Protein AF-A0A7V9K3R6-F1 (afdb_monomer)

Radius of gyration: 65.25 Å; Cα contacts (8 Å, |Δi|>4): 240; chains: 1; bounding box: 125×67×175 Å

Solvent-accessible surface area (backbone atoms only — not comparable to full-atom values): 13626 Å² total; per-residue (Å²): 132,88,80,70,70,76,47,69,51,75,75,43,45,35,37,37,81,58,66,94,60,28,28,37,37,38,41,32,29,25,24,26,21,69,76,43,79,29,60,75,55,24,45,33,40,39,45,95,92,45,75,48,81,42,62,49,58,91,55,98,86,64,74,84,49,45,28,21,78,88,39,32,80,49,75,45,39,33,83,42,54,44,85,67,56,68,86,37,47,43,25,46,34,38,81,83,48,71,44,81,49,77,84,62,46,76,54,80,76,78,75,77,77,79,80,51,74,67,54,55,53,53,53,52,49,52,51,52,49,52,54,50,53,55,50,52,53,50,50,52,52,53,50,49,52,50,54,51,53,53,50,53,53,51,50,54,54,48,54,50,51,50,51,52,50,52,52,51,50,50,50,55,51,51,52,51,51,50,53,49,52,53,52,47,53,51,54,50,51,50,52,51,51,53,52,49,52,50,49,54,48,52,51,52,52,52,51,52,50,52,50,51,52,50,52,49,53,50,50,51,50,52,49,54,49,51,53,49,52,51,51,52,52,54,54,57,52,58,66,64,66,71,81,78,122

Foldseek 3Di:
DDFDAKAWAWPAWEWADDDDFKTKTKTKTFIAGDWDFFAWKWKWKDDPNDIDTFGFDDDPPDDGDIYYHVTDIDMTITMDTPVRLPRIWIWIHTPRGIYTDDRHDYDPDPDPPDDDPVVVVVVVVVVVVVVVVVVVVVVVVVVVVVVVVVVVVVVVVVVVVVVVVVVVVVVVVVVVVVVVVVVVVVVVVVVVVVVVVVVVVVVVVVVVVVVVVVVVVVVVVVVVVVVVVVVVVVVVVVVVVPPPD

pLDDT: mean 92.94, std 10.49, range [44.06, 98.62]

Sequence (245 aa):
MPKQPISFDVEAFELVPAGDERVLVRVSGRWRGPARSLGDIALVLSAGGKRRRVRALPDPSAEDPTAGPDGVVWRGAFSLPLARVEGASFSLASEAGAVELPRPSRRPSPAPPKPDAGERRRDDEARRRAKREARETRGALEEERRRSAALEERIAAIEEKERNARSALAKSRDDLSEARALARRASDGESESVSAAQRARAEAEGQAEALRAGAKTEAEGRRQEADRLRKAINSAGAEHVEIKR

Structure (mmCIF, N/CA/C/O backbone):
data_AF-A0A7V9K3R6-F1
#
_entry.id   AF-A0A7V9K3R6-F1
#
loop_
_atom_site.group_PDB
_atom_site.id
_atom_site.type_symbol
_atom_site.label_atom_id
_atom_site.label_alt_id
_atom_site.label_comp_id
_atom_site.label_asym_id
_atom_site.label_entity_id
_atom_site.label_seq_id
_atom_site.pdbx_PDB_ins_code
_atom_site.Cartn_x
_atom_site.Cartn_y
_atom_site.Cartn_z
_atom_site.occupancy
_atom_site.B_iso_or_equiv
_atom_site.auth_seq_id
_atom_site.auth_comp_id
_atom_site.auth_asym_id
_atom_site.auth_atom_id
_atom_site.pdbx_PDB_model_num
ATOM 1 N N . MET A 1 1 ? 27.013 45.064 -47.220 1.00 53.69 1 MET A N 1
ATOM 2 C CA . MET A 1 1 ? 27.604 43.767 -46.825 1.00 53.69 1 MET A CA 1
ATOM 3 C C . MET A 1 1 ? 26.563 42.679 -47.069 1.00 53.69 1 MET A C 1
ATOM 5 O O . MET A 1 1 ? 25.537 42.712 -46.397 1.00 53.69 1 MET A O 1
ATOM 9 N N . PRO A 1 2 ? 26.735 41.793 -48.063 1.00 60.94 2 PRO A N 1
ATOM 10 C CA . PRO A 1 2 ? 25.812 40.680 -48.282 1.00 60.94 2 PRO A CA 1
ATOM 11 C C . PRO A 1 2 ? 25.846 39.726 -47.077 1.00 60.94 2 PRO A C 1
ATOM 13 O O . PRO A 1 2 ? 26.915 39.317 -46.631 1.00 60.94 2 PRO A O 1
ATOM 16 N N . LYS A 1 3 ? 24.676 39.399 -46.519 1.00 78.12 3 LYS A N 1
ATOM 17 C CA . LYS A 1 3 ? 24.539 38.455 -45.402 1.00 78.12 3 LYS A CA 1
ATOM 18 C C . LYS A 1 3 ? 24.828 37.049 -45.929 1.00 78.12 3 LYS A C 1
ATOM 20 O O . LYS A 1 3 ? 24.038 36.527 -46.710 1.00 78.12 3 LYS A O 1
ATOM 25 N N . GLN A 1 4 ? 25.956 36.457 -45.537 1.00 84.75 4 GLN A N 1
ATOM 26 C CA . GLN A 1 4 ? 26.300 35.093 -45.941 1.00 84.75 4 GLN A CA 1
ATOM 27 C C . GLN A 1 4 ? 25.202 34.124 -45.455 1.00 84.75 4 GLN A C 1
ATOM 29 O O . GLN A 1 4 ? 24.841 34.175 -44.272 1.00 84.75 4 GLN A O 1
ATOM 34 N N . PRO A 1 5 ? 24.617 33.294 -46.339 1.00 92.62 5 PRO A N 1
ATOM 35 C CA . PRO A 1 5 ? 23.600 32.328 -45.940 1.00 92.62 5 PRO A CA 1
ATOM 36 C C . PRO A 1 5 ? 24.211 31.246 -45.042 1.00 92.62 5 PRO A C 1
ATOM 38 O O . PRO A 1 5 ? 25.402 30.955 -45.134 1.00 92.62 5 PRO A O 1
ATOM 41 N N . ILE A 1 6 ? 23.388 30.650 -44.176 1.00 96.00 6 ILE A N 1
ATOM 42 C CA . ILE A 1 6 ? 23.800 29.484 -43.388 1.00 96.00 6 ILE A CA 1
ATOM 43 C C . ILE A 1 6 ? 23.847 28.260 -44.303 1.00 96.00 6 ILE A C 1
ATOM 45 O O . ILE A 1 6 ? 22.889 27.996 -45.030 1.00 96.00 6 ILE A O 1
ATOM 49 N N . SER A 1 7 ? 24.944 27.510 -44.238 1.00 96.81 7 SER A N 1
ATOM 50 C CA . SER A 1 7 ? 25.135 26.243 -44.947 1.00 96.81 7 SER A CA 1
ATOM 51 C C . SER A 1 7 ? 25.519 25.126 -43.975 1.00 96.81 7 SER A C 1
ATOM 53 O O . SER A 1 7 ? 25.946 25.381 -42.846 1.00 96.81 7 SER A O 1
ATOM 55 N N . PHE A 1 8 ? 25.356 23.876 -44.409 1.00 97.94 8 PHE A N 1
ATOM 56 C CA . PHE A 1 8 ? 25.764 22.697 -43.649 1.00 97.94 8 PHE A CA 1
ATOM 57 C C . PHE A 1 8 ? 26.657 21.807 -44.506 1.00 97.94 8 PHE A C 1
ATOM 59 O O . PHE A 1 8 ? 26.211 21.282 -45.526 1.00 97.94 8 PHE A O 1
ATOM 66 N N . ASP A 1 9 ? 27.899 21.623 -44.074 1.00 97.81 9 ASP A N 1
ATOM 67 C CA . ASP A 1 9 ? 28.836 20.717 -44.726 1.00 97.81 9 ASP A CA 1
ATOM 68 C C . ASP A 1 9 ? 28.651 19.321 -44.145 1.00 97.81 9 ASP A C 1
ATOM 70 O O . ASP A 1 9 ? 28.983 19.071 -42.985 1.00 97.81 9 ASP A O 1
ATOM 74 N N . VAL A 1 10 ? 28.102 18.412 -44.943 1.00 97.94 10 VAL A N 1
ATOM 75 C CA . VAL A 1 10 ? 27.836 17.036 -44.516 1.00 97.94 10 VAL A CA 1
ATOM 76 C C . VAL A 1 10 ? 29.145 16.247 -44.489 1.00 97.94 10 VAL A C 1
ATOM 78 O O . VAL A 1 10 ? 29.769 16.046 -45.526 1.00 97.94 10 VAL A O 1
ATOM 81 N N . GLU A 1 11 ? 29.536 15.764 -43.310 1.00 97.56 11 GLU A N 1
ATOM 82 C CA . GLU A 1 11 ? 30.678 14.859 -43.129 1.00 97.56 11 GLU A CA 1
ATOM 83 C C . GLU A 1 11 ? 30.246 13.393 -43.277 1.00 97.56 11 GLU A C 1
ATOM 85 O O . GLU A 1 11 ? 30.912 12.609 -43.950 1.00 97.56 11 GLU A O 1
ATOM 90 N N . ALA A 1 12 ? 29.109 13.018 -42.681 1.00 96.81 12 ALA A N 1
ATOM 91 C CA . ALA A 1 12 ? 28.524 11.691 -42.841 1.00 96.81 12 ALA A CA 1
ATOM 92 C C . ALA A 1 12 ? 26.997 11.750 -42.841 1.00 96.81 12 ALA A C 1
ATOM 94 O O . ALA A 1 12 ? 26.377 12.473 -42.057 1.00 96.81 12 ALA A O 1
ATOM 95 N N . PHE A 1 13 ? 26.389 10.936 -43.703 1.00 97.62 13 PHE A N 1
ATOM 96 C CA . PHE A 1 13 ? 24.955 10.697 -43.705 1.00 97.62 13 PHE A CA 1
ATOM 97 C C . PHE A 1 13 ? 24.694 9.205 -43.877 1.00 97.62 13 PHE A C 1
ATOM 99 O O . PHE A 1 13 ? 24.807 8.674 -44.979 1.00 97.62 13 PHE A O 1
ATOM 106 N N . GLU A 1 14 ? 24.398 8.523 -42.776 1.00 97.31 14 GLU A N 1
ATOM 107 C CA . GLU A 1 14 ? 24.334 7.064 -42.711 1.00 97.31 14 GLU A CA 1
ATOM 108 C C . GLU A 1 14 ? 22.918 6.576 -42.411 1.00 97.31 14 GLU A C 1
ATOM 110 O O . GLU A 1 14 ? 22.196 7.157 -41.599 1.00 97.31 14 GLU A O 1
ATOM 115 N N . LEU A 1 15 ? 22.561 5.439 -43.000 1.00 96.44 15 LEU A N 1
ATOM 116 C CA . LEU A 1 15 ? 21.379 4.659 -42.664 1.00 96.44 15 LEU A CA 1
ATOM 117 C C . LEU A 1 15 ? 21.813 3.372 -41.958 1.00 96.44 15 LEU A C 1
ATOM 119 O O . LEU A 1 15 ? 22.471 2.511 -42.549 1.00 96.44 15 LEU A O 1
ATOM 123 N N . VAL A 1 16 ? 21.427 3.250 -40.688 1.00 95.56 16 VAL A N 1
ATOM 124 C CA . VAL A 1 16 ? 21.734 2.120 -39.807 1.00 95.56 16 VAL A CA 1
ATOM 125 C C . VAL A 1 16 ? 20.451 1.315 -39.559 1.00 95.56 16 VAL A C 1
ATOM 127 O O . VAL A 1 16 ? 19.467 1.886 -39.081 1.00 95.56 16 VAL A O 1
ATOM 130 N N . PRO A 1 17 ? 20.414 0.008 -39.869 1.00 93.31 17 PRO A N 1
ATOM 131 C CA . PRO A 1 17 ? 19.274 -0.843 -39.530 1.00 93.31 17 PRO A CA 1
ATOM 132 C C . PRO A 1 17 ? 19.010 -0.854 -38.018 1.00 93.31 17 PRO A C 1
ATOM 134 O O . PRO A 1 17 ? 19.940 -1.004 -37.229 1.00 93.31 17 PRO A O 1
ATOM 137 N N . ALA A 1 18 ? 17.749 -0.693 -37.616 1.00 91.94 18 ALA A N 1
ATOM 138 C CA . ALA A 1 18 ? 17.323 -0.654 -36.216 1.00 91.94 18 ALA A CA 1
ATOM 139 C C . ALA A 1 18 ? 16.109 -1.576 -36.003 1.00 91.94 18 ALA A C 1
ATOM 141 O O . ALA A 1 18 ? 15.065 -1.151 -35.506 1.00 91.94 18 ALA A O 1
ATOM 142 N N . GLY A 1 19 ? 16.252 -2.832 -36.433 1.00 89.56 19 GLY A N 1
ATOM 143 C CA . GLY A 1 19 ? 15.174 -3.821 -36.527 1.00 89.56 19 GLY A CA 1
ATOM 144 C C . GLY A 1 19 ? 14.627 -3.964 -37.950 1.00 89.56 19 GLY A C 1
ATOM 145 O O . GLY A 1 19 ? 15.190 -3.408 -38.894 1.00 89.56 19 GLY A O 1
ATOM 146 N N . ASP A 1 20 ? 13.528 -4.707 -38.090 1.00 88.44 20 ASP A N 1
ATOM 147 C CA . ASP A 1 20 ? 12.996 -5.105 -39.402 1.00 88.44 20 ASP A CA 1
ATOM 148 C C . ASP A 1 20 ? 12.266 -3.961 -40.129 1.00 88.44 20 ASP A C 1
ATOM 150 O O . ASP A 1 20 ? 12.351 -3.832 -41.347 1.00 88.44 20 ASP A O 1
ATOM 154 N N . GLU A 1 21 ? 11.592 -3.076 -39.386 1.00 93.94 21 GLU A N 1
ATOM 155 C CA . GLU A 1 21 ? 10.741 -2.018 -39.961 1.00 93.94 21 GLU A CA 1
ATOM 156 C C . GLU A 1 21 ? 11.279 -0.597 -39.753 1.00 93.94 21 GLU A C 1
ATOM 158 O O . GLU A 1 21 ? 10.691 0.385 -40.226 1.00 93.94 21 GLU A O 1
ATOM 163 N N . ARG A 1 22 ? 12.389 -0.449 -39.022 1.00 96.75 22 ARG A N 1
ATOM 164 C CA . ARG A 1 22 ? 12.931 0.856 -38.633 1.00 96.75 22 ARG A CA 1
ATOM 165 C C . ARG A 1 22 ? 14.390 1.000 -39.006 1.00 96.75 22 ARG A C 1
ATOM 167 O O . ARG A 1 22 ? 15.185 0.066 -38.957 1.00 96.75 22 ARG A O 1
ATOM 174 N N . VAL A 1 23 ? 14.740 2.237 -39.320 1.00 96.56 23 VAL A N 1
ATOM 175 C CA . VAL A 1 23 ? 16.110 2.652 -39.576 1.00 96.56 23 VAL A CA 1
ATOM 176 C C . VAL A 1 23 ? 16.442 3.855 -38.716 1.00 96.56 23 VAL A C 1
ATOM 178 O O . VAL A 1 23 ? 15.608 4.734 -38.471 1.00 96.56 23 VAL A O 1
ATOM 181 N N . LEU A 1 24 ? 17.679 3.875 -38.246 1.00 97.12 24 LEU A N 1
ATOM 182 C CA . LEU A 1 24 ? 18.283 5.017 -37.601 1.00 97.12 24 LEU A CA 1
ATOM 183 C C . LEU A 1 24 ? 19.121 5.752 -38.642 1.00 97.12 24 LEU A C 1
ATOM 185 O O . LEU A 1 24 ? 20.090 5.215 -39.173 1.00 97.12 24 LEU A O 1
ATOM 189 N N . VAL A 1 25 ? 18.737 6.984 -38.935 1.00 97.75 25 VAL A N 1
ATOM 190 C CA . VAL A 1 25 ? 19.461 7.856 -39.850 1.00 97.75 25 VAL A CA 1
ATOM 191 C C . VAL A 1 25 ? 20.361 8.774 -39.036 1.00 97.75 25 VAL A C 1
ATOM 193 O O . VAL A 1 25 ? 19.878 9.479 -38.153 1.00 97.75 25 VAL A O 1
ATOM 196 N N . ARG A 1 26 ? 21.664 8.757 -39.311 1.00 97.56 26 ARG A N 1
ATOM 197 C CA . ARG A 1 26 ? 22.674 9.538 -38.590 1.00 97.56 26 ARG A CA 1
ATOM 198 C C . ARG A 1 26 ? 23.263 10.579 -39.523 1.00 97.56 26 ARG A C 1
ATOM 200 O O . ARG A 1 26 ? 23.701 10.238 -40.616 1.00 97.56 26 ARG A O 1
ATOM 207 N N . VAL A 1 27 ? 23.278 11.829 -39.083 1.00 98.19 27 VAL A N 1
ATOM 208 C CA . VAL A 1 27 ? 23.885 12.946 -39.806 1.00 98.19 27 VAL A CA 1
ATOM 209 C C . VAL A 1 27 ? 24.982 13.532 -38.930 1.00 98.19 27 VAL A C 1
ATOM 211 O O . VAL A 1 27 ? 24.745 13.807 -37.754 1.00 98.19 27 VAL A O 1
ATOM 214 N N . SER A 1 28 ? 26.162 13.751 -39.494 1.00 97.81 28 SER A N 1
ATOM 215 C CA . SER A 1 28 ? 27.207 14.573 -38.890 1.00 97.81 28 SER A CA 1
ATOM 216 C C . SER A 1 28 ? 27.767 15.543 -39.914 1.00 97.81 28 SER A C 1
ATOM 218 O O . SER A 1 28 ? 27.832 15.238 -41.106 1.00 97.81 28 SER A O 1
ATOM 220 N N . GLY A 1 29 ? 28.156 16.721 -39.451 1.00 97.75 29 GLY A N 1
ATOM 221 C CA . GLY A 1 29 ? 28.678 17.767 -40.312 1.00 97.75 29 GLY A CA 1
ATOM 222 C C . GLY A 1 29 ? 28.958 19.050 -39.554 1.00 97.75 29 GLY A C 1
ATOM 223 O O . GLY A 1 29 ? 29.037 19.048 -38.322 1.00 97.75 29 GLY A O 1
ATOM 224 N N . ARG A 1 30 ? 29.101 20.150 -40.295 1.00 98.25 30 ARG A N 1
ATOM 225 C CA . ARG A 1 30 ? 29.434 21.466 -39.741 1.00 98.25 30 ARG A CA 1
ATOM 226 C C . ARG A 1 30 ? 28.501 22.551 -40.247 1.00 98.25 30 ARG A C 1
ATOM 228 O O . ARG A 1 30 ? 28.345 22.720 -41.453 1.00 98.25 30 ARG A O 1
ATOM 235 N N . TRP A 1 31 ? 27.930 23.326 -39.331 1.00 98.00 31 TRP A N 1
ATOM 236 C CA . TRP A 1 31 ? 27.136 24.508 -39.668 1.00 98.00 31 TRP A CA 1
ATOM 237 C C . TRP A 1 31 ? 28.039 25.723 -39.873 1.00 98.00 31 TRP A C 1
ATOM 239 O O . TRP A 1 31 ? 28.675 26.186 -38.922 1.00 98.00 31 TRP A O 1
ATOM 249 N N . ARG A 1 32 ? 28.070 26.257 -41.099 1.00 97.69 32 ARG A N 1
ATOM 250 C CA . ARG A 1 32 ? 28.817 27.471 -41.456 1.00 97.69 32 ARG A CA 1
ATOM 251 C C . ARG A 1 32 ? 27.893 28.666 -41.641 1.00 97.69 32 ARG A C 1
ATOM 253 O O . ARG A 1 32 ? 26.786 28.539 -42.160 1.00 97.69 32 ARG A O 1
ATOM 260 N N . GLY A 1 33 ? 28.371 29.839 -41.244 1.00 95.81 33 GLY A N 1
ATOM 261 C CA . GLY A 1 33 ? 27.679 31.113 -41.430 1.00 95.81 33 GLY A CA 1
ATOM 262 C C . GLY A 1 33 ? 27.954 32.094 -40.288 1.00 95.81 33 GLY A C 1
ATOM 263 O O . GLY A 1 33 ? 28.819 31.840 -39.451 1.00 95.81 33 GLY A O 1
ATOM 264 N N . PRO A 1 34 ? 27.226 33.222 -40.226 1.00 95.38 34 PRO A N 1
ATOM 265 C CA . PRO A 1 34 ? 27.306 34.147 -39.097 1.00 95.38 34 PRO A CA 1
ATOM 266 C C . PRO A 1 34 ? 26.998 33.441 -37.771 1.00 95.38 34 PRO A C 1
ATOM 268 O O . PRO A 1 34 ? 26.094 32.607 -37.725 1.00 95.38 34 PRO A O 1
ATOM 271 N N . ALA A 1 35 ? 27.709 33.805 -36.701 1.00 96.12 35 ALA A N 1
ATOM 272 C CA . ALA A 1 35 ? 27.528 33.199 -35.385 1.00 96.12 35 ALA A CA 1
ATOM 273 C C . ALA A 1 35 ? 26.099 33.414 -34.854 1.00 96.12 35 ALA A C 1
ATOM 275 O O . ALA A 1 35 ? 25.690 34.552 -34.616 1.00 96.12 35 ALA A O 1
ATOM 276 N N . ARG A 1 36 ? 25.324 32.330 -34.704 1.00 96.19 36 ARG A N 1
ATOM 277 C CA . ARG A 1 36 ? 23.960 32.348 -34.139 1.00 96.19 36 ARG A CA 1
ATOM 278 C C . ARG A 1 36 ? 23.476 30.958 -33.735 1.00 96.19 3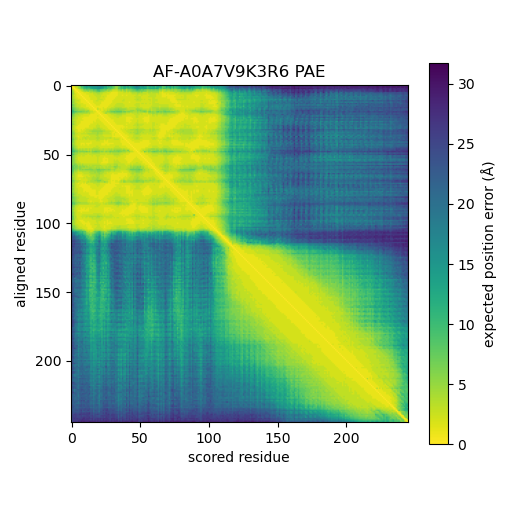6 ARG A C 1
ATOM 280 O O . ARG A 1 36 ? 23.922 29.956 -34.294 1.00 96.19 36 ARG A O 1
ATOM 287 N N . SER A 1 37 ? 22.491 30.923 -32.837 1.00 96.81 37 SER A N 1
ATOM 288 C CA . SER A 1 37 ? 21.709 29.714 -32.561 1.00 96.81 37 SER A CA 1
ATOM 289 C C . SER A 1 37 ? 20.824 29.340 -33.759 1.00 96.81 37 SER A C 1
ATOM 291 O O . SER A 1 37 ? 20.339 30.209 -34.503 1.00 96.81 37 SER A O 1
ATOM 293 N N . LEU A 1 38 ? 20.662 28.033 -33.964 1.00 96.81 38 LEU A N 1
ATOM 294 C CA . LEU A 1 38 ? 19.845 27.433 -35.019 1.00 96.81 38 LEU A CA 1
ATOM 295 C C . LEU A 1 38 ? 18.528 26.838 -34.493 1.00 96.81 38 LEU A C 1
ATOM 297 O O . LEU A 1 38 ? 17.673 26.479 -35.310 1.00 96.81 38 LEU A O 1
ATOM 301 N N . GLY A 1 39 ? 18.369 26.753 -33.168 1.00 95.81 39 GLY A N 1
ATOM 302 C CA . GLY A 1 39 ? 17.214 26.142 -32.511 1.00 95.81 39 GLY A CA 1
ATOM 303 C C . GLY A 1 39 ? 17.066 24.648 -32.823 1.00 95.81 39 GLY A C 1
ATOM 304 O O . GLY A 1 39 ? 18.043 23.939 -33.077 1.00 95.81 39 GLY A O 1
ATOM 305 N N . ASP A 1 40 ? 15.820 24.171 -32.839 1.00 96.12 40 ASP A N 1
ATOM 306 C CA . ASP A 1 40 ? 15.486 22.768 -33.098 1.00 96.12 40 ASP A CA 1
ATOM 307 C C . ASP A 1 40 ? 15.804 22.349 -34.547 1.00 96.12 40 ASP A C 1
ATOM 309 O O . ASP A 1 40 ? 15.083 22.683 -35.501 1.00 96.12 40 ASP A O 1
ATOM 313 N N . ILE A 1 41 ? 16.827 21.507 -34.711 1.00 97.81 41 ILE A N 1
ATOM 314 C CA . ILE A 1 41 ? 17.126 20.855 -35.989 1.00 97.81 41 ILE A CA 1
ATOM 315 C C . ILE A 1 41 ? 16.194 19.660 -36.202 1.00 97.81 41 ILE A C 1
ATOM 317 O O . ILE A 1 41 ? 16.078 18.757 -35.369 1.00 97.81 41 ILE A O 1
ATOM 321 N N . ALA A 1 42 ? 15.548 19.618 -37.364 1.00 98.31 42 ALA A N 1
ATOM 322 C CA . ALA A 1 42 ? 14.720 18.491 -37.767 1.00 98.31 42 ALA A CA 1
ATOM 323 C C . ALA A 1 42 ? 15.057 18.010 -39.176 1.00 98.31 42 ALA A C 1
ATOM 325 O O . ALA A 1 42 ? 15.287 18.808 -40.082 1.00 98.31 42 ALA A O 1
ATOM 326 N N . LEU A 1 43 ? 14.991 16.699 -39.377 1.00 98.44 43 LEU A N 1
ATOM 327 C CA . LEU A 1 43 ? 15.094 16.077 -40.685 1.00 98.44 43 LEU A CA 1
ATOM 328 C C . LEU A 1 43 ? 13.739 16.160 -41.390 1.00 98.44 43 LEU A C 1
ATOM 330 O O . LEU A 1 43 ? 12.714 15.725 -40.860 1.00 98.44 43 LEU A O 1
ATOM 334 N N . VAL A 1 44 ? 13.727 16.718 -42.593 1.00 98.44 44 VAL A N 1
ATOM 335 C CA . VAL A 1 44 ? 12.557 16.794 -43.462 1.00 98.44 44 VAL A CA 1
ATOM 336 C C . VAL A 1 44 ? 12.721 15.792 -44.594 1.00 98.44 44 VAL A C 1
ATOM 338 O O . VAL A 1 44 ? 13.658 15.884 -45.384 1.00 98.44 44 VAL A O 1
ATOM 341 N N . LEU A 1 45 ? 11.782 14.854 -44.672 1.00 98.12 45 LEU A N 1
ATOM 342 C CA . LEU A 1 45 ? 11.685 13.851 -45.725 1.00 98.12 45 LEU A CA 1
ATOM 343 C C . LEU A 1 45 ? 10.630 14.294 -46.730 1.00 98.12 45 LEU A C 1
ATOM 345 O O . LEU A 1 45 ? 9.517 14.638 -46.320 1.00 98.12 45 LEU A O 1
ATOM 349 N N . SER A 1 46 ? 10.948 14.244 -48.021 1.00 97.50 46 SER A N 1
ATOM 350 C CA . SER A 1 46 ? 9.990 14.523 -49.095 1.00 97.50 46 SER A CA 1
ATOM 351 C C . SER A 1 46 ? 9.888 13.322 -50.033 1.00 97.50 46 SER A C 1
ATOM 353 O O . SER A 1 46 ? 10.871 12.936 -50.657 1.00 97.50 46 SER A O 1
ATOM 355 N N . ALA A 1 47 ? 8.698 12.726 -50.127 1.00 95.06 47 ALA A N 1
ATOM 356 C CA . ALA A 1 47 ? 8.423 11.586 -51.003 1.00 95.06 47 ALA A CA 1
ATOM 357 C C . ALA A 1 47 ? 6.991 11.676 -51.546 1.00 95.06 47 ALA A C 1
ATOM 359 O O . ALA A 1 47 ? 6.046 11.881 -50.779 1.00 95.06 47 ALA A O 1
ATOM 360 N N . GLY A 1 48 ? 6.822 11.555 -52.869 1.00 92.06 48 GLY A N 1
ATOM 361 C CA . GLY A 1 48 ? 5.503 11.604 -53.519 1.00 92.06 48 GLY A CA 1
ATOM 362 C C . GLY A 1 48 ? 4.697 12.870 -53.192 1.00 92.06 48 GLY A C 1
ATOM 363 O O . GLY A 1 48 ? 3.516 12.780 -52.870 1.00 92.06 48 GLY A O 1
ATOM 364 N N . GLY A 1 49 ? 5.352 14.037 -53.162 1.00 92.31 49 GLY A N 1
ATOM 365 C CA . GLY A 1 49 ? 4.722 15.329 -52.847 1.00 92.31 49 GLY A CA 1
ATOM 366 C C . GLY A 1 49 ? 4.385 15.562 -51.367 1.00 92.31 49 GLY A C 1
ATOM 367 O O . GLY A 1 49 ? 3.980 16.663 -51.001 1.00 92.31 49 GLY A O 1
ATOM 368 N N . LYS A 1 50 ? 4.581 14.572 -50.485 1.00 95.44 50 LYS A N 1
ATOM 369 C CA . LYS A 1 50 ? 4.354 14.712 -49.038 1.00 95.44 50 LYS A CA 1
ATOM 370 C C . LYS A 1 50 ? 5.662 15.034 -48.325 1.00 95.44 50 LYS A C 1
ATOM 372 O O . LYS A 1 50 ? 6.654 14.332 -48.509 1.00 95.44 50 LYS A O 1
ATOM 377 N N . ARG A 1 51 ? 5.640 16.064 -47.473 1.00 97.44 51 ARG A N 1
ATOM 378 C CA . ARG A 1 51 ? 6.763 16.450 -46.605 1.00 97.44 51 ARG A CA 1
ATOM 379 C C . ARG A 1 51 ? 6.479 16.039 -45.164 1.00 97.44 51 ARG A C 1
ATOM 381 O O . ARG A 1 51 ? 5.394 16.306 -44.653 1.00 97.44 51 ARG A O 1
ATOM 388 N N . ARG A 1 52 ? 7.449 15.414 -44.493 1.00 97.38 52 ARG A N 1
ATOM 389 C CA . ARG A 1 52 ? 7.362 15.041 -43.072 1.00 97.38 52 ARG A CA 1
ATOM 390 C C . ARG A 1 52 ? 8.584 15.539 -42.320 1.00 97.38 52 ARG A C 1
ATOM 392 O O . ARG A 1 52 ? 9.703 15.268 -42.737 1.00 97.38 52 ARG A O 1
ATOM 399 N N . ARG A 1 53 ? 8.361 16.218 -41.195 1.00 98.12 53 ARG A N 1
ATOM 400 C CA . ARG A 1 53 ? 9.410 16.702 -40.291 1.00 98.12 53 ARG A CA 1
ATOM 401 C C . ARG A 1 53 ? 9.588 15.723 -39.129 1.00 98.12 53 ARG A C 1
ATOM 403 O O . ARG A 1 53 ? 8.600 15.286 -38.542 1.00 98.12 53 ARG A O 1
ATOM 410 N N . VAL A 1 54 ? 10.831 15.375 -38.812 1.00 98.31 54 VAL A N 1
ATOM 411 C CA . VAL A 1 54 ? 11.202 14.440 -37.742 1.00 98.31 54 VAL A CA 1
ATOM 412 C C . VAL A 1 54 ? 12.308 15.071 -36.910 1.00 98.31 54 VAL A C 1
ATOM 414 O O . VAL A 1 54 ? 13.337 15.474 -37.444 1.00 98.31 54 VAL A O 1
ATOM 417 N N . ARG A 1 55 ? 12.075 15.204 -35.604 1.00 97.94 55 ARG A N 1
ATOM 418 C CA . ARG A 1 55 ? 13.055 15.778 -34.676 1.00 97.94 55 ARG A CA 1
ATOM 419 C C . ARG A 1 55 ? 14.203 14.802 -34.430 1.00 97.94 55 ARG A C 1
ATOM 421 O O . ARG A 1 55 ? 14.004 13.588 -34.515 1.00 97.94 55 ARG A O 1
ATOM 428 N N . ALA A 1 56 ? 15.380 15.348 -34.138 1.00 97.44 56 ALA A N 1
ATOM 429 C CA . ALA A 1 56 ? 16.508 14.547 -33.688 1.00 97.44 56 ALA A CA 1
ATOM 430 C C . ALA A 1 56 ? 16.158 13.845 -32.365 1.00 97.44 56 ALA A C 1
ATOM 432 O O . ALA A 1 56 ? 15.378 14.359 -31.561 1.00 97.44 56 ALA A O 1
ATOM 433 N N . LEU A 1 57 ? 16.706 12.650 -32.163 1.00 97.19 57 LEU A N 1
ATOM 434 C CA . LEU A 1 57 ? 16.644 11.958 -30.884 1.00 97.19 57 LEU A CA 1
ATOM 435 C C . LEU A 1 57 ? 17.458 12.739 -29.838 1.00 97.19 57 LEU A C 1
ATOM 437 O O . LEU A 1 57 ? 18.487 13.310 -30.202 1.00 97.19 57 LEU A O 1
ATOM 441 N N . PRO A 1 58 ? 17.032 12.746 -28.563 1.00 95.25 58 PRO A N 1
ATOM 442 C CA . PRO A 1 58 ? 17.801 13.368 -27.492 1.00 95.25 58 PRO A CA 1
ATOM 443 C C . PRO A 1 58 ? 19.194 12.744 -27.372 1.00 95.25 58 PRO A C 1
ATOM 445 O O . PRO A 1 58 ? 19.319 11.519 -27.325 1.00 95.25 58 PRO A O 1
ATOM 448 N N . ASP A 1 59 ? 20.218 13.588 -27.287 1.00 93.00 59 ASP A N 1
ATOM 449 C CA . ASP A 1 59 ? 21.592 13.197 -26.982 1.00 93.00 59 ASP A CA 1
ATOM 450 C C . ASP A 1 59 ? 22.026 13.954 -25.715 1.00 93.00 59 ASP A C 1
ATOM 452 O O . ASP A 1 59 ? 22.105 15.183 -25.750 1.00 93.00 59 ASP A O 1
ATOM 456 N N . PRO A 1 60 ? 22.272 13.263 -24.585 1.00 89.12 60 PRO A N 1
ATOM 457 C CA . PRO A 1 60 ? 22.633 13.916 -23.327 1.00 89.12 60 PRO A CA 1
ATOM 458 C C . PRO A 1 60 ? 23.996 14.619 -23.379 1.00 89.12 60 PRO A C 1
ATOM 460 O O . PRO A 1 60 ? 24.326 15.359 -22.458 1.00 89.12 60 PRO A O 1
ATOM 463 N N . SER A 1 61 ? 24.805 14.369 -24.411 1.00 90.19 61 SER A N 1
ATOM 464 C CA . SER A 1 61 ? 26.114 14.996 -24.608 1.00 90.19 61 SER A CA 1
ATOM 465 C C . SER A 1 61 ? 26.112 16.090 -25.679 1.00 90.19 61 SER A C 1
ATOM 467 O O . SER A 1 61 ? 27.169 16.657 -25.950 1.00 90.19 61 SER A O 1
ATOM 469 N N . ALA A 1 62 ? 24.970 16.374 -26.314 1.00 90.19 62 ALA A N 1
ATOM 470 C CA . ALA A 1 62 ? 24.888 17.384 -27.362 1.00 90.19 62 ALA A CA 1
ATOM 471 C C . ALA A 1 62 ? 24.662 18.792 -26.793 1.00 90.19 62 ALA A C 1
ATOM 473 O O . ALA A 1 62 ? 23.791 19.006 -25.952 1.00 90.19 62 ALA A O 1
ATOM 474 N N . GLU A 1 63 ? 25.428 19.754 -27.304 1.00 92.38 63 GLU A N 1
ATOM 475 C CA . GLU A 1 63 ? 25.192 21.185 -27.100 1.00 92.38 63 GLU A CA 1
ATOM 476 C C . GLU A 1 63 ? 24.103 21.708 -28.050 1.00 92.38 63 GLU A C 1
ATOM 478 O O . GLU A 1 63 ? 23.804 21.093 -29.083 1.00 92.38 63 GLU A O 1
ATOM 483 N N . ASP A 1 64 ? 23.536 22.874 -27.725 1.00 94.00 64 ASP A N 1
ATOM 484 C CA . ASP A 1 64 ? 22.553 23.531 -28.583 1.00 94.00 64 ASP A CA 1
ATOM 485 C C . ASP A 1 64 ? 23.138 23.818 -29.981 1.00 94.00 64 ASP A C 1
ATOM 487 O O . ASP A 1 64 ? 24.251 24.345 -30.102 1.00 94.00 64 ASP A O 1
ATOM 491 N N . PRO A 1 65 ? 22.407 23.517 -31.071 1.00 95.62 65 PRO A N 1
ATOM 492 C CA . PRO A 1 65 ? 22.922 23.691 -32.424 1.00 95.62 65 PRO A CA 1
ATOM 493 C C . PRO A 1 65 ? 23.226 25.161 -32.740 1.00 95.62 65 PRO A C 1
ATOM 495 O O . PRO A 1 65 ? 22.335 26.016 -32.759 1.00 95.62 65 PRO A O 1
ATOM 498 N N . THR A 1 66 ? 24.483 25.455 -33.062 1.00 97.56 66 THR A N 1
ATOM 499 C CA . THR A 1 66 ? 24.949 26.793 -33.450 1.00 97.56 66 THR A CA 1
ATOM 500 C C . THR A 1 66 ? 25.654 26.754 -34.806 1.00 97.56 66 THR A C 1
ATOM 502 O O . THR A 1 66 ? 26.160 25.717 -35.230 1.00 97.56 66 THR A O 1
ATOM 505 N N . ALA A 1 67 ? 25.657 27.884 -35.517 1.00 97.38 67 ALA A N 1
ATOM 506 C CA . ALA A 1 67 ? 26.497 28.104 -36.695 1.00 97.38 67 ALA A CA 1
ATOM 507 C C . ALA A 1 67 ? 27.657 29.041 -36.344 1.00 97.38 67 ALA A C 1
ATOM 509 O O . ALA A 1 67 ? 27.514 29.888 -35.463 1.00 97.38 67 ALA A O 1
ATOM 510 N N . GLY A 1 68 ? 28.774 28.931 -37.064 1.00 96.75 68 GLY A N 1
ATOM 511 C CA . GLY A 1 68 ? 29.924 29.828 -36.923 1.00 96.75 68 GLY A CA 1
ATOM 512 C C . GLY A 1 68 ? 30.743 29.927 -38.214 1.00 96.75 68 GLY A C 1
ATOM 513 O O . GLY A 1 68 ? 30.586 29.077 -39.095 1.00 96.75 68 GLY A O 1
ATOM 514 N N . PRO A 1 69 ? 31.607 30.949 -38.359 1.00 95.38 69 PRO A N 1
ATOM 515 C CA . PRO A 1 69 ? 32.357 31.183 -39.597 1.00 95.38 69 PRO A CA 1
ATOM 516 C C . PRO A 1 69 ? 33.286 30.011 -39.952 1.00 95.38 69 PRO A C 1
ATOM 518 O O . PRO A 1 69 ? 33.365 29.632 -41.120 1.00 95.38 69 PRO A O 1
ATOM 521 N N . ASP A 1 70 ? 33.889 29.374 -38.945 1.00 95.06 70 ASP A N 1
ATOM 522 C CA . ASP A 1 70 ? 34.803 28.234 -39.116 1.00 95.06 70 ASP A CA 1
ATOM 523 C C . ASP A 1 70 ? 34.088 26.871 -39.195 1.00 95.06 70 ASP A C 1
ATOM 525 O O . ASP A 1 70 ? 34.717 25.837 -39.421 1.00 95.06 70 ASP A O 1
ATOM 529 N N . GLY A 1 71 ? 32.760 26.852 -39.036 1.00 94.88 71 GLY A N 1
ATOM 530 C CA . GLY A 1 71 ? 31.960 25.631 -39.020 1.00 94.88 71 GLY A CA 1
ATOM 531 C C . GLY A 1 71 ? 31.918 24.950 -37.651 1.00 94.88 71 GLY A C 1
ATOM 532 O O . GLY A 1 71 ? 32.895 24.343 -37.210 1.00 94.88 71 GLY A O 1
ATOM 533 N N . VAL A 1 72 ? 30.752 24.975 -37.003 1.00 96.75 72 VAL A N 1
ATOM 534 C CA . VAL A 1 72 ? 30.529 24.296 -35.715 1.00 96.75 72 VAL A CA 1
ATOM 535 C C . VAL A 1 72 ? 30.057 22.866 -35.957 1.00 96.75 72 VAL A C 1
ATOM 537 O O . VAL A 1 72 ? 29.120 22.646 -36.728 1.00 96.75 72 VAL A O 1
ATOM 540 N N . VAL A 1 73 ? 30.711 21.895 -35.314 1.00 97.31 73 VAL A N 1
ATOM 541 C CA . VAL A 1 73 ? 30.373 20.470 -35.442 1.00 97.31 73 VAL A CA 1
ATOM 542 C C . VAL A 1 73 ? 28.986 20.214 -34.869 1.00 97.31 73 VAL A C 1
ATOM 544 O O . VAL A 1 73 ? 28.690 20.591 -33.741 1.00 97.31 73 VAL A O 1
ATOM 547 N N . TRP A 1 74 ? 28.160 19.505 -35.628 1.00 97.50 74 TRP A N 1
ATOM 548 C CA . TRP A 1 74 ? 26.853 19.056 -35.178 1.00 97.50 74 TRP A CA 1
ATOM 549 C C . TRP A 1 74 ? 26.605 17.611 -35.599 1.00 97.50 74 TRP A C 1
ATOM 551 O O . TRP A 1 74 ? 27.024 17.164 -36.673 1.00 97.50 74 TRP A O 1
ATOM 561 N N . ARG A 1 75 ? 25.917 16.868 -34.731 1.00 97.81 75 ARG A N 1
ATOM 562 C CA . ARG A 1 75 ? 25.527 15.478 -34.959 1.00 97.81 75 ARG A CA 1
ATOM 563 C C . ARG A 1 75 ? 24.073 15.297 -34.557 1.00 97.81 75 ARG A C 1
ATOM 565 O O . ARG A 1 75 ? 23.630 15.851 -33.558 1.00 97.81 75 ARG A O 1
ATOM 572 N N . GLY A 1 76 ? 23.350 14.491 -35.322 1.00 97.31 76 GLY A N 1
ATOM 573 C CA . GLY A 1 76 ? 21.962 14.161 -35.036 1.00 97.31 76 GLY A CA 1
ATOM 574 C C . GLY A 1 76 ? 21.616 12.750 -35.483 1.00 97.31 76 GLY A C 1
ATOM 575 O O . GLY A 1 76 ? 22.142 12.242 -36.477 1.00 97.31 76 GLY A O 1
ATOM 576 N N . ALA A 1 77 ? 20.709 12.117 -34.747 1.00 98.06 77 ALA A N 1
ATOM 577 C CA . ALA A 1 77 ? 20.160 10.814 -35.086 1.00 98.06 77 ALA A CA 1
ATOM 578 C C . ALA A 1 77 ? 18.635 10.897 -35.186 1.00 98.06 77 ALA A C 1
ATOM 580 O O . ALA A 1 77 ? 17.988 11.544 -34.369 1.00 98.06 77 ALA A O 1
ATOM 581 N N . PHE A 1 78 ? 18.052 10.233 -36.180 1.00 98.06 78 PHE A N 1
ATOM 582 C CA . PHE A 1 78 ? 16.625 10.284 -36.480 1.00 98.06 78 PHE A CA 1
ATOM 583 C C . PHE A 1 78 ? 16.083 8.869 -36.644 1.00 98.06 78 PHE A C 1
ATOM 585 O O . PHE A 1 78 ? 16.616 8.083 -37.425 1.00 98.06 78 PHE A O 1
ATOM 592 N N . SER A 1 79 ? 15.005 8.537 -35.935 1.00 97.75 79 SER A N 1
ATOM 593 C CA . SER A 1 79 ? 14.341 7.241 -36.090 1.00 97.75 79 SER A CA 1
ATOM 594 C C . SER A 1 79 ? 13.215 7.333 -37.114 1.00 97.75 79 SER A C 1
ATOM 596 O O . SER A 1 79 ? 12.275 8.113 -36.943 1.00 97.75 79 SER A O 1
ATOM 598 N N . LEU A 1 80 ? 13.287 6.516 -38.164 1.00 97.62 80 LEU A N 1
ATOM 599 C CA . LEU A 1 80 ? 12.364 6.553 -39.296 1.00 97.62 80 LEU A CA 1
ATOM 600 C C . LEU A 1 80 ? 11.849 5.147 -39.641 1.00 97.62 80 LEU A C 1
ATOM 602 O O . LEU A 1 80 ? 12.592 4.176 -39.496 1.00 97.62 80 LEU A O 1
ATOM 606 N N . PRO A 1 81 ? 10.600 5.010 -40.122 1.00 96.56 81 PRO A N 1
ATOM 607 C CA . PRO A 1 81 ? 10.149 3.771 -40.749 1.00 96.56 81 PRO A CA 1
ATOM 608 C C . PRO A 1 81 ? 10.926 3.517 -42.047 1.00 96.56 81 PRO A C 1
ATOM 610 O O . PRO A 1 81 ? 11.035 4.429 -42.871 1.00 96.56 81 PRO A O 1
ATOM 613 N N . LEU A 1 82 ? 11.414 2.290 -42.256 1.00 94.94 82 LEU A N 1
ATOM 614 C CA . LEU A 1 82 ? 12.218 1.907 -43.427 1.00 94.94 82 LEU A CA 1
ATOM 615 C C . LEU A 1 82 ? 11.508 2.254 -44.748 1.00 94.94 82 LEU A C 1
ATOM 617 O O . LEU A 1 82 ? 12.084 2.916 -45.608 1.00 94.94 82 LEU A O 1
ATOM 621 N N . ALA A 1 83 ? 10.213 1.940 -44.846 1.00 94.94 83 ALA A N 1
ATOM 622 C CA . ALA A 1 83 ? 9.380 2.205 -46.024 1.00 94.94 83 ALA A CA 1
ATOM 623 C C . ALA A 1 83 ? 9.246 3.697 -46.402 1.00 94.94 83 ALA A C 1
ATOM 625 O O . ALA A 1 83 ? 8.747 4.026 -47.473 1.00 94.94 83 ALA A O 1
ATOM 626 N N . ARG A 1 84 ? 9.630 4.627 -45.516 1.00 94.12 84 ARG A N 1
ATOM 627 C CA . ARG A 1 84 ? 9.578 6.079 -45.774 1.00 94.12 84 ARG A CA 1
ATOM 628 C C . ARG A 1 84 ? 10.904 6.655 -46.255 1.00 94.12 84 ARG A C 1
ATOM 630 O O . ARG A 1 84 ? 10.936 7.821 -46.633 1.00 94.12 84 ARG A O 1
ATOM 637 N N . VAL A 1 85 ? 11.976 5.875 -46.176 1.00 95.50 85 VAL A N 1
ATOM 638 C CA . VAL A 1 85 ? 13.328 6.310 -46.529 1.00 95.50 85 VAL A CA 1
ATOM 639 C C . VAL A 1 85 ? 13.645 5.991 -47.987 1.00 95.50 85 VAL A C 1
ATOM 641 O O . VAL A 1 85 ? 14.339 6.763 -48.645 1.00 95.50 85 VAL A O 1
ATOM 644 N N . GLU A 1 86 ? 13.086 4.906 -48.520 1.00 92.12 86 GLU A N 1
ATOM 645 C CA . GLU A 1 86 ? 13.246 4.541 -49.926 1.00 92.12 86 GLU A CA 1
ATOM 646 C C . GLU A 1 86 ? 12.627 5.599 -50.854 1.00 92.12 86 GLU A C 1
ATOM 648 O O . GLU A 1 86 ? 11.451 5.942 -50.752 1.00 92.12 86 GLU A O 1
ATOM 653 N N . GLY A 1 87 ? 13.448 6.156 -51.751 1.00 92.31 87 GLY A N 1
ATOM 654 C CA . GLY A 1 87 ? 13.024 7.159 -52.734 1.00 92.31 87 GLY A CA 1
ATOM 655 C C . GLY A 1 87 ? 12.765 8.571 -52.187 1.00 92.31 87 GLY A C 1
ATOM 656 O O . GLY A 1 87 ? 12.372 9.442 -52.961 1.00 92.31 87 GLY A O 1
ATOM 657 N N . ALA A 1 88 ? 12.987 8.826 -50.894 1.00 97.19 88 ALA A N 1
ATOM 658 C CA . ALA A 1 88 ? 12.819 10.155 -50.306 1.00 97.19 88 ALA A CA 1
ATOM 659 C C . ALA A 1 88 ? 14.022 11.078 -50.580 1.00 97.19 88 ALA A C 1
ATOM 661 O O . ALA A 1 88 ? 15.169 10.627 -50.632 1.00 97.19 88 ALA A O 1
ATOM 662 N N . SER A 1 89 ? 13.766 12.385 -50.704 1.00 97.81 89 SER A N 1
ATOM 663 C CA . SER A 1 89 ? 14.796 13.422 -50.558 1.00 97.81 89 SER A CA 1
ATOM 664 C C . SER A 1 89 ? 14.835 13.944 -49.121 1.00 97.81 89 SER A C 1
ATOM 666 O O . SER A 1 89 ? 13.821 13.937 -48.412 1.00 97.81 89 SER A O 1
ATOM 668 N N . PHE A 1 90 ? 16.016 14.380 -48.682 1.00 98.38 90 PHE A N 1
ATOM 669 C CA . PHE A 1 90 ? 16.291 14.741 -47.293 1.00 98.38 90 PHE A CA 1
ATOM 670 C C . PHE A 1 90 ? 16.773 16.185 -47.195 1.00 98.38 90 PHE A C 1
ATOM 672 O O . PHE A 1 90 ? 17.565 16.643 -48.009 1.00 98.38 90 PHE A O 1
ATOM 679 N N . SER A 1 91 ? 16.316 16.906 -46.176 1.00 98.31 91 SER A N 1
ATOM 680 C CA . SER A 1 91 ? 16.851 18.223 -45.812 1.00 98.31 91 SER A CA 1
ATOM 681 C C . SER A 1 91 ? 16.887 18.394 -44.296 1.00 98.31 91 SER A C 1
ATOM 683 O O . SER A 1 91 ? 16.045 17.834 -43.596 1.00 98.31 91 SER A O 1
ATOM 685 N N . LEU A 1 92 ? 17.840 19.165 -43.775 1.00 98.38 92 LEU A N 1
ATOM 686 C CA . LEU A 1 92 ? 17.820 19.641 -42.391 1.00 98.38 92 LEU A CA 1
ATOM 687 C C . LEU A 1 92 ? 17.120 20.986 -42.346 1.00 98.38 92 LEU A C 1
ATOM 689 O O . LEU A 1 92 ? 17.546 21.923 -43.012 1.00 98.38 92 LEU A O 1
ATOM 693 N N . ALA A 1 93 ? 16.067 21.086 -41.547 1.00 98.06 93 ALA A N 1
ATOM 694 C CA . ALA A 1 93 ? 15.368 22.331 -41.295 1.00 98.06 93 ALA A CA 1
ATOM 695 C C . ALA A 1 93 ? 15.699 22.851 -39.894 1.00 98.06 93 ALA A C 1
ATOM 697 O O . ALA A 1 93 ? 15.571 22.122 -38.910 1.00 98.06 93 ALA A O 1
ATOM 698 N N . SER A 1 94 ? 16.050 24.129 -39.824 1.00 97.12 94 SER A N 1
ATOM 699 C CA . SER A 1 94 ? 16.315 24.905 -38.612 1.00 97.12 94 SER A CA 1
ATOM 700 C C . SER A 1 94 ? 15.490 26.195 -38.635 1.00 97.12 94 SER A C 1
ATOM 702 O O . SER A 1 94 ? 14.742 26.446 -39.585 1.00 97.12 94 SER A O 1
ATOM 704 N N . GLU A 1 95 ? 15.627 27.045 -37.620 1.00 96.25 95 GLU A N 1
ATOM 705 C CA . GLU A 1 95 ? 15.035 28.393 -37.644 1.00 96.25 95 GLU A CA 1
ATOM 706 C C . GLU A 1 95 ? 15.705 29.322 -38.668 1.00 96.25 95 GLU A C 1
ATOM 708 O O . GLU A 1 95 ? 15.177 30.375 -39.024 1.00 96.25 95 GLU A O 1
ATOM 713 N N . ALA A 1 96 ? 16.894 28.956 -39.149 1.00 93.44 96 ALA A N 1
ATOM 714 C CA . ALA A 1 96 ? 17.636 29.733 -40.130 1.00 93.44 96 ALA A CA 1
ATOM 715 C C . ALA A 1 96 ? 17.282 29.406 -41.586 1.00 93.44 96 ALA A C 1
ATOM 717 O O . ALA A 1 96 ? 17.672 30.161 -42.477 1.00 93.44 96 ALA A O 1
ATOM 718 N N . GLY A 1 97 ? 16.578 28.300 -41.835 1.00 95.06 97 GLY A N 1
ATOM 719 C CA . GLY A 1 97 ? 16.248 27.829 -43.176 1.00 95.06 97 GLY A CA 1
ATOM 720 C C . GLY A 1 97 ? 16.301 26.309 -43.288 1.00 95.06 97 GLY A C 1
ATOM 721 O O . GLY A 1 97 ? 16.286 25.592 -42.288 1.00 95.06 97 GLY A O 1
ATOM 722 N N . ALA A 1 98 ? 16.350 25.812 -44.523 1.00 96.88 98 ALA A N 1
ATOM 723 C CA . ALA A 1 98 ? 16.500 24.392 -44.808 1.00 96.88 98 ALA A CA 1
ATOM 724 C C . ALA A 1 98 ? 17.699 24.153 -45.729 1.00 96.88 98 ALA A C 1
ATOM 726 O O . ALA A 1 98 ? 17.875 24.879 -46.705 1.00 96.88 98 ALA A O 1
ATOM 727 N N . VAL A 1 99 ? 18.493 23.127 -45.424 1.00 97.56 99 VAL A N 1
ATOM 728 C CA . VAL A 1 99 ? 19.649 22.697 -46.222 1.00 97.56 99 VAL A CA 1
ATOM 729 C C . VAL A 1 99 ? 19.385 21.296 -46.755 1.00 97.56 99 VAL A C 1
ATOM 731 O O . VAL A 1 99 ? 19.037 20.400 -45.987 1.00 97.56 99 VAL A O 1
ATOM 734 N N . GLU A 1 100 ? 19.513 21.107 -48.065 1.00 97.81 100 GLU A N 1
ATOM 735 C CA . GLU A 1 100 ? 19.357 19.798 -48.701 1.00 97.81 100 GLU A CA 1
ATOM 736 C C . GLU A 1 100 ? 20.537 18.882 -48.357 1.00 97.81 100 GLU A C 1
ATOM 738 O O . GLU A 1 100 ? 21.688 19.313 -48.319 1.00 97.81 100 GLU A O 1
ATOM 743 N N . LEU A 1 101 ? 20.239 17.619 -48.063 1.00 97.94 101 LEU A N 1
ATOM 744 C CA . LEU A 1 101 ? 21.229 16.596 -47.750 1.00 97.94 101 LEU A CA 1
ATOM 745 C C . LEU A 1 101 ? 21.432 15.667 -48.958 1.00 97.94 101 LEU A C 1
ATOM 747 O O . LEU A 1 101 ? 20.483 15.426 -49.710 1.00 97.94 101 LEU A O 1
ATOM 751 N N . PRO A 1 102 ? 22.631 15.074 -49.120 1.00 97.19 102 PRO A N 1
ATOM 752 C CA . PRO A 1 102 ? 22.849 14.007 -50.096 1.00 97.19 102 PRO A CA 1
ATOM 753 C C . PRO A 1 102 ? 21.997 12.772 -49.756 1.00 97.19 102 PRO A C 1
ATOM 755 O O . PRO A 1 102 ? 21.313 12.730 -48.739 1.00 97.19 102 PRO A O 1
ATOM 758 N N . ARG A 1 103 ? 22.027 11.720 -50.580 1.00 96.44 103 ARG A N 1
ATOM 759 C CA . ARG A 1 103 ? 21.394 10.441 -50.203 1.00 96.44 103 ARG A CA 1
ATOM 760 C C . ARG A 1 103 ? 22.211 9.740 -49.106 1.00 96.44 103 ARG A C 1
ATOM 762 O O . ARG A 1 103 ? 23.438 9.739 -49.207 1.00 96.44 103 ARG A O 1
ATOM 769 N N . PRO A 1 104 ? 21.570 9.126 -48.093 1.00 96.31 104 PRO A N 1
ATOM 770 C CA . PRO A 1 104 ? 22.298 8.453 -47.026 1.00 96.31 104 PRO A CA 1
ATOM 771 C C . PRO A 1 104 ? 22.972 7.178 -47.545 1.00 96.31 104 PRO A C 1
ATOM 773 O O . PRO A 1 104 ? 22.374 6.411 -48.304 1.00 96.31 104 PRO A O 1
ATOM 776 N N . SER A 1 105 ? 24.205 6.925 -47.115 1.00 94.81 105 SER A N 1
ATOM 777 C CA . SER A 1 105 ? 24.908 5.674 -47.388 1.00 94.81 105 SER A CA 1
ATOM 778 C C . SER A 1 105 ? 24.416 4.576 -46.440 1.00 94.81 105 SER A C 1
ATOM 780 O O . SER A 1 105 ? 24.151 4.806 -45.258 1.00 94.81 105 SER A O 1
ATOM 782 N N . ARG A 1 106 ? 24.254 3.351 -46.950 1.00 88.94 106 ARG A N 1
ATOM 783 C CA . ARG A 1 106 ? 23.839 2.211 -46.125 1.00 88.94 106 ARG A CA 1
ATOM 784 C C . ARG A 1 106 ? 25.069 1.612 -45.457 1.00 88.94 106 ARG A C 1
ATOM 786 O O . ARG A 1 106 ? 25.935 1.071 -46.141 1.00 88.94 106 ARG A O 1
ATOM 793 N N . ARG A 1 107 ? 25.139 1.677 -44.127 1.00 80.69 107 ARG A N 1
ATOM 794 C CA . ARG A 1 107 ? 26.207 1.004 -43.384 1.00 80.69 107 ARG A CA 1
ATOM 795 C C . ARG A 1 107 ? 25.880 -0.494 -43.325 1.00 80.69 107 ARG A C 1
ATOM 797 O O . ARG A 1 107 ? 24.769 -0.831 -42.904 1.00 80.69 107 ARG A O 1
ATOM 804 N N . PRO A 1 108 ? 26.778 -1.403 -43.750 1.00 71.19 108 PRO A N 1
ATOM 805 C CA . PRO A 1 108 ? 26.537 -2.831 -43.592 1.00 71.19 108 PRO A CA 1
ATOM 806 C C . PRO A 1 108 ? 26.392 -3.136 -42.099 1.00 71.19 108 PRO A C 1
ATOM 808 O O . PRO A 1 108 ? 27.236 -2.738 -41.293 1.00 71.19 108 PRO A O 1
ATOM 811 N N . SER A 1 109 ? 25.296 -3.800 -41.724 1.00 66.75 109 SER A N 1
ATOM 812 C CA . SER A 1 109 ? 25.132 -4.289 -40.358 1.00 66.75 109 SER A CA 1
ATOM 813 C C . SER A 1 109 ? 26.253 -5.296 -40.102 1.00 66.75 109 SER A C 1
ATOM 815 O O . SER A 1 109 ? 26.371 -6.242 -40.887 1.00 66.75 109 SER A O 1
ATOM 817 N N . PRO A 1 110 ? 27.095 -5.124 -39.068 1.00 67.31 110 PRO A N 1
ATOM 818 C CA . PRO A 1 110 ? 28.039 -6.166 -38.703 1.00 67.31 110 PRO A CA 1
ATOM 819 C C . PRO A 1 110 ? 27.228 -7.429 -38.410 1.00 67.31 110 PRO A C 1
ATOM 821 O O . PRO A 1 110 ? 26.269 -7.390 -37.634 1.00 67.31 110 PRO A O 1
ATOM 824 N N . ALA A 1 111 ? 27.552 -8.527 -39.096 1.00 65.00 111 ALA A N 1
ATOM 825 C CA . ALA A 1 111 ? 26.931 -9.810 -38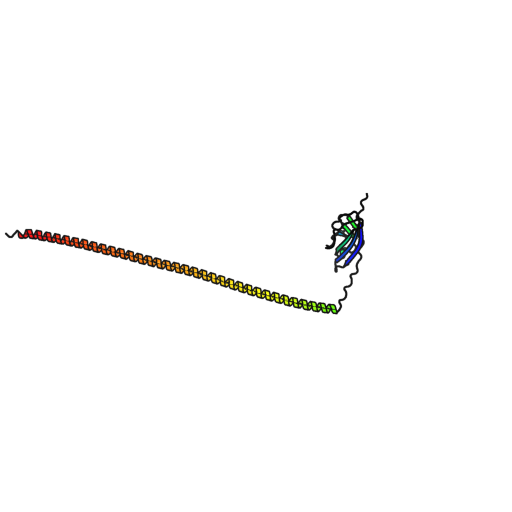.808 1.00 65.00 111 ALA A CA 1
ATOM 826 C C . ALA A 1 111 ? 27.165 -10.116 -37.319 1.00 65.00 111 ALA A C 1
ATOM 828 O O . ALA A 1 111 ? 28.299 -9.947 -36.857 1.00 65.00 111 ALA A O 1
ATOM 829 N N . PRO A 1 112 ? 26.132 -10.516 -36.555 1.00 67.38 112 PRO A N 1
ATOM 830 C CA . PRO A 1 112 ? 26.333 -10.867 -35.161 1.00 67.38 112 PRO A CA 1
ATOM 831 C C . PRO A 1 112 ? 27.400 -11.970 -35.094 1.00 67.38 112 PRO A C 1
ATOM 833 O O . PRO A 1 112 ? 27.305 -12.944 -35.855 1.00 67.38 112 PRO A O 1
ATOM 836 N N . PRO A 1 113 ? 28.438 -11.823 -34.251 1.00 67.44 113 PRO A N 1
ATOM 837 C CA . PRO A 1 113 ? 29.425 -12.875 -34.079 1.00 67.44 113 PRO A CA 1
ATOM 838 C C . PRO A 1 113 ? 28.696 -14.147 -33.643 1.00 67.44 113 PRO A C 1
ATOM 840 O O . PRO A 1 113 ? 27.802 -14.106 -32.797 1.00 67.44 113 PRO A O 1
ATOM 843 N N . LYS A 1 114 ? 29.026 -15.284 -34.264 1.00 68.88 114 LYS A N 1
ATOM 844 C CA . LYS A 1 114 ? 28.475 -16.572 -33.836 1.00 68.88 114 LYS A CA 1
ATOM 845 C C . LYS A 1 114 ? 28.997 -16.828 -32.417 1.00 68.88 114 LYS A C 1
ATOM 847 O O . LYS A 1 114 ? 30.216 -16.878 -32.270 1.00 68.88 114 LYS A O 1
ATOM 852 N N . PRO A 1 115 ? 28.125 -16.985 -31.406 1.00 66.31 115 PRO A N 1
ATOM 853 C CA . PRO A 1 115 ? 28.581 -17.223 -30.044 1.00 66.31 115 PRO A CA 1
ATOM 854 C C . PRO A 1 115 ? 29.333 -18.550 -29.995 1.00 66.31 115 PRO A C 1
ATOM 856 O O . PRO A 1 115 ? 28.825 -19.571 -30.486 1.00 66.31 115 PRO A O 1
ATOM 859 N N . ASP A 1 116 ? 30.534 -18.519 -29.422 1.00 78.31 116 ASP A N 1
ATOM 860 C CA . ASP A 1 116 ? 31.353 -19.710 -29.214 1.00 78.31 116 ASP A CA 1
ATOM 861 C C . ASP A 1 116 ? 30.647 -20.657 -28.222 1.00 78.31 116 ASP A C 1
ATOM 863 O O . ASP A 1 116 ? 29.862 -20.246 -27.361 1.00 78.31 116 ASP A O 1
ATOM 867 N N . ALA A 1 117 ? 30.899 -21.960 -28.332 1.00 77.25 117 ALA A N 1
ATOM 868 C CA . ALA A 1 117 ? 30.300 -22.982 -27.479 1.00 77.25 117 ALA A CA 1
ATOM 869 C C . ALA A 1 117 ? 30.578 -22.743 -25.980 1.00 77.25 117 ALA A C 1
ATOM 871 O O . ALA A 1 117 ? 29.766 -23.135 -25.136 1.00 77.25 117 ALA A O 1
ATOM 872 N N . GLY A 1 118 ? 31.694 -22.083 -25.645 1.00 80.06 118 GLY A N 1
ATOM 873 C CA . GLY A 1 118 ? 32.025 -21.673 -24.279 1.00 80.06 118 GLY A CA 1
ATOM 874 C C . GLY A 1 118 ? 31.080 -20.611 -23.707 1.00 80.06 118 GLY A C 1
ATOM 875 O O . GLY A 1 118 ? 30.684 -20.718 -22.546 1.00 80.06 118 GLY A O 1
ATOM 876 N N . GLU A 1 119 ? 30.664 -19.632 -24.516 1.00 78.88 119 GLU A N 1
ATOM 877 C CA . GLU A 1 119 ? 29.724 -18.581 -24.096 1.00 78.88 119 GLU A CA 1
ATOM 878 C C . GLU A 1 119 ? 28.344 -19.169 -23.814 1.00 78.88 119 GLU A C 1
ATOM 880 O O . GLU A 1 119 ? 27.778 -18.930 -22.751 1.00 78.88 119 GLU A O 1
ATOM 885 N N . ARG A 1 120 ? 27.863 -20.066 -24.684 1.00 82.06 120 ARG A N 1
ATOM 886 C CA . ARG A 1 120 ? 26.567 -20.741 -24.492 1.00 82.06 120 ARG A CA 1
ATOM 887 C C . ARG A 1 120 ? 26.484 -21.493 -23.163 1.00 82.06 120 ARG A C 1
ATOM 889 O O . ARG A 1 120 ? 25.459 -21.443 -22.491 1.00 82.06 120 ARG A O 1
ATOM 896 N N . ARG A 1 121 ? 27.564 -22.178 -22.765 1.00 86.38 121 ARG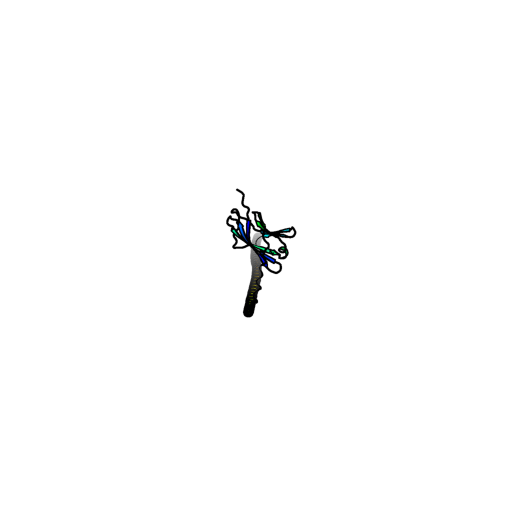 A N 1
ATOM 897 C CA . ARG A 1 121 ? 27.614 -22.901 -21.481 1.00 86.38 121 ARG A CA 1
ATOM 898 C C . ARG A 1 121 ? 27.554 -21.952 -20.284 1.00 86.38 121 ARG A C 1
ATOM 900 O O . ARG A 1 121 ? 26.849 -22.252 -19.324 1.00 86.38 121 ARG A O 1
ATOM 907 N N . ARG A 1 122 ? 28.267 -20.822 -20.345 1.00 86.50 122 ARG A N 1
ATOM 908 C CA . ARG A 1 122 ? 28.251 -19.800 -19.284 1.00 86.50 122 ARG A CA 1
ATOM 909 C C . ARG A 1 122 ? 26.880 -19.142 -19.165 1.00 86.50 122 ARG A C 1
ATOM 911 O O . ARG A 1 122 ? 26.390 -18.979 -18.052 1.00 86.50 122 ARG A O 1
ATOM 918 N N . ASP A 1 123 ? 26.242 -18.844 -20.292 1.00 87.50 123 ASP A N 1
ATOM 919 C CA . ASP A 1 123 ? 24.894 -18.273 -20.322 1.00 87.50 123 ASP A CA 1
ATOM 920 C C . ASP A 1 123 ? 23.856 -19.240 -19.741 1.00 87.50 123 ASP A C 1
ATOM 922 O O . ASP A 1 123 ? 23.004 -18.841 -18.943 1.00 87.50 123 ASP A O 1
ATOM 926 N N . ASP A 1 124 ? 23.948 -20.531 -20.071 1.00 90.56 124 ASP A N 1
ATOM 927 C CA . ASP A 1 124 ? 23.068 -21.558 -19.509 1.00 90.56 124 ASP A CA 1
ATOM 928 C C . ASP A 1 124 ? 23.253 -21.713 -17.992 1.00 90.56 124 ASP A C 1
ATOM 930 O O . ASP A 1 124 ? 22.271 -21.865 -17.256 1.00 90.56 124 ASP A O 1
ATOM 934 N N . GLU A 1 125 ? 24.491 -21.659 -17.502 1.00 95.19 125 GLU A N 1
ATOM 935 C CA . GLU A 1 125 ? 24.793 -21.721 -16.072 1.00 95.19 125 GLU A CA 1
ATOM 936 C C . GLU A 1 125 ? 24.292 -20.474 -15.331 1.00 95.19 125 GLU A C 1
ATOM 938 O O . GLU A 1 125 ? 23.594 -20.596 -14.318 1.00 95.19 125 GLU A O 1
ATOM 943 N N . ALA A 1 126 ? 24.538 -19.282 -15.882 1.00 94.25 126 ALA A N 1
ATOM 944 C CA . ALA A 1 126 ? 24.017 -18.023 -15.359 1.00 94.25 126 ALA A CA 1
ATOM 945 C C . ALA A 1 126 ? 22.483 -18.032 -15.306 1.00 94.25 126 ALA A C 1
ATOM 947 O O . ALA A 1 126 ? 21.885 -17.670 -14.291 1.00 94.25 126 ALA A O 1
ATOM 948 N N . ARG A 1 127 ? 21.825 -18.543 -16.353 1.00 95.31 127 ARG A N 1
ATOM 949 C CA . ARG A 1 127 ? 20.365 -18.683 -16.404 1.00 95.31 127 ARG A CA 1
ATOM 950 C C . ARG A 1 127 ? 19.839 -19.666 -15.360 1.00 95.31 127 ARG A C 1
ATOM 952 O O . ARG A 1 127 ? 18.796 -19.413 -14.753 1.00 95.31 127 ARG A O 1
ATOM 959 N N . ARG A 1 128 ? 20.529 -20.788 -15.129 1.00 96.94 128 ARG A N 1
ATOM 960 C CA . ARG A 1 128 ? 20.162 -21.756 -14.078 1.00 96.94 128 ARG A CA 1
ATOM 961 C C . ARG A 1 128 ? 20.302 -21.145 -12.689 1.00 96.94 128 ARG A C 1
ATOM 963 O O . ARG A 1 128 ? 19.395 -21.317 -11.873 1.00 96.94 128 ARG A O 1
ATOM 970 N N . ARG A 1 129 ? 21.384 -20.402 -12.445 1.00 97.25 129 ARG A N 1
ATOM 971 C CA . ARG A 1 129 ? 21.616 -19.692 -11.185 1.00 97.25 129 ARG A CA 1
ATOM 972 C C . ARG A 1 129 ? 20.544 -18.631 -10.938 1.00 97.25 129 ARG A C 1
ATOM 974 O O . ARG A 1 129 ? 19.878 -18.691 -9.910 1.00 97.25 129 ARG A O 1
ATOM 981 N N . ALA A 1 130 ? 20.281 -17.769 -11.918 1.00 95.88 130 ALA A N 1
ATOM 982 C CA . ALA A 1 130 ? 19.234 -16.752 -11.829 1.00 95.88 130 ALA A CA 1
ATOM 983 C C . ALA A 1 130 ? 17.848 -17.371 -11.573 1.00 95.88 130 ALA A C 1
ATOM 985 O O . ALA A 1 130 ? 17.074 -16.879 -10.756 1.00 95.88 130 ALA A O 1
ATOM 986 N N . LYS A 1 131 ? 17.533 -18.506 -12.215 1.00 97.12 131 LYS A N 1
ATOM 987 C CA . LYS A 1 131 ? 16.272 -19.227 -11.982 1.00 97.12 131 LYS A CA 1
ATOM 988 C C . LYS A 1 131 ? 16.173 -19.805 -10.567 1.00 97.12 131 LYS A C 1
ATOM 990 O O . LYS A 1 131 ? 15.071 -19.870 -10.023 1.00 97.12 131 LYS A O 1
ATOM 995 N N . ARG A 1 132 ? 17.287 -20.260 -9.987 1.00 98.00 132 ARG A N 1
ATOM 996 C CA . ARG A 1 132 ? 17.334 -20.758 -8.608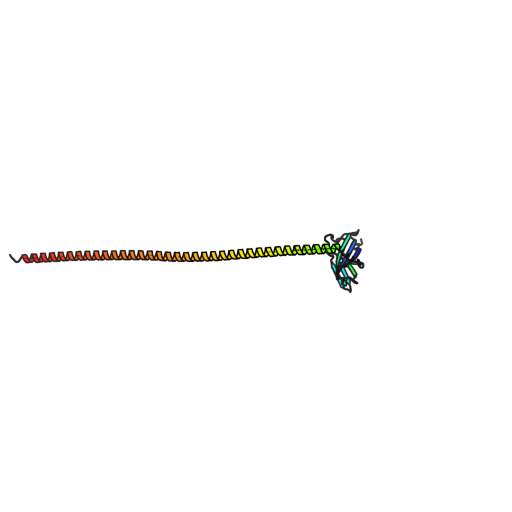 1.00 98.00 132 ARG A CA 1
ATOM 997 C C . ARG A 1 132 ? 17.134 -19.616 -7.613 1.00 98.00 132 ARG A C 1
ATOM 999 O O . ARG A 1 132 ? 16.242 -19.716 -6.779 1.00 98.00 132 ARG A O 1
ATOM 1006 N N . GLU A 1 133 ? 17.867 -18.519 -7.776 1.00 97.75 133 GLU A N 1
ATOM 1007 C CA . GLU A 1 133 ? 17.737 -17.319 -6.938 1.00 97.75 133 GLU A CA 1
ATOM 1008 C C . GLU A 1 133 ? 16.311 -16.737 -7.009 1.00 97.75 133 GLU A C 1
ATOM 1010 O O . GLU A 1 133 ? 15.713 -16.408 -5.986 1.00 97.75 133 GLU A O 1
ATOM 1015 N N . ALA A 1 134 ? 15.691 -16.713 -8.195 1.00 97.50 134 ALA A N 1
ATOM 1016 C CA . ALA A 1 134 ? 14.296 -16.293 -8.361 1.00 97.50 134 ALA A CA 1
ATOM 1017 C C . ALA A 1 134 ? 13.284 -17.208 -7.640 1.00 97.50 134 ALA A C 1
ATOM 1019 O O . ALA A 1 134 ? 12.242 -16.749 -7.175 1.00 97.50 134 ALA A O 1
ATOM 1020 N N . ARG A 1 135 ? 13.558 -18.516 -7.547 1.00 97.94 135 ARG A N 1
ATOM 1021 C CA . ARG A 1 135 ? 12.711 -19.457 -6.793 1.00 97.94 135 ARG A CA 1
ATOM 1022 C C . ARG A 1 135 ? 12.876 -19.284 -5.288 1.00 97.94 135 ARG A C 1
ATOM 1024 O O . ARG A 1 135 ? 11.878 -19.313 -4.579 1.00 97.94 135 ARG A O 1
ATOM 1031 N N . GLU A 1 136 ? 14.106 -19.095 -4.822 1.00 97.69 136 GLU A N 1
ATOM 1032 C CA . GLU A 1 136 ? 14.415 -18.879 -3.404 1.00 97.69 136 GLU A CA 1
ATOM 1033 C C . GLU A 1 136 ? 13.803 -17.561 -2.907 1.00 97.69 136 GLU A C 1
ATOM 1035 O O . GLU A 1 136 ? 13.072 -17.560 -1.919 1.00 97.69 136 GLU A O 1
ATOM 1040 N N . THR A 1 137 ? 13.988 -16.465 -3.648 1.00 96.50 137 THR A N 1
ATOM 1041 C CA . THR A 1 137 ? 13.377 -15.159 -3.326 1.00 96.50 137 THR A CA 1
ATOM 1042 C C . THR A 1 137 ? 11.852 -15.209 -3.327 1.00 96.50 137 THR A C 1
ATOM 1044 O O . THR A 1 137 ? 11.216 -14.672 -2.421 1.00 96.50 137 THR A O 1
ATOM 1047 N N . ARG A 1 138 ? 11.241 -15.904 -4.296 1.00 97.88 138 ARG A N 1
ATOM 1048 C CA . ARG A 1 138 ? 9.787 -16.105 -4.311 1.00 97.88 138 ARG A CA 1
ATOM 1049 C C . ARG A 1 138 ? 9.305 -16.922 -3.110 1.00 97.88 138 ARG A C 1
ATOM 1051 O O . ARG A 1 138 ? 8.291 -16.562 -2.521 1.00 97.88 138 ARG A O 1
ATOM 1058 N N . GLY A 1 139 ? 10.021 -17.985 -2.745 1.00 98.00 139 GLY A N 1
ATOM 1059 C CA . GLY A 1 139 ? 9.702 -18.800 -1.573 1.00 98.00 139 GLY A CA 1
ATOM 1060 C C . GLY A 1 139 ? 9.760 -17.996 -0.273 1.00 98.00 139 GLY A C 1
ATOM 1061 O O . GLY A 1 139 ? 8.825 -18.060 0.520 1.00 98.00 139 GLY A O 1
ATOM 1062 N N . ALA A 1 140 ? 10.800 -17.175 -0.100 1.00 98.00 140 ALA A N 1
ATOM 1063 C CA . ALA A 1 140 ? 10.940 -16.290 1.056 1.00 98.00 140 ALA A CA 1
ATOM 1064 C C . ALA A 1 140 ? 9.790 -15.272 1.150 1.00 98.00 140 ALA A C 1
ATOM 1066 O O . ALA A 1 140 ? 9.201 -15.105 2.216 1.00 98.00 140 ALA A O 1
ATOM 1067 N N . LEU A 1 141 ? 9.404 -14.652 0.027 1.00 98.25 141 LEU A N 1
ATOM 1068 C CA . LEU A 1 141 ? 8.281 -13.711 -0.009 1.00 98.25 141 LEU A CA 1
ATOM 1069 C C . LEU A 1 141 ? 6.938 -14.389 0.313 1.00 98.25 141 LEU A C 1
ATOM 1071 O O . LEU A 1 141 ? 6.091 -13.806 0.988 1.00 98.25 141 LEU A O 1
ATOM 1075 N N . GLU A 1 142 ? 6.716 -15.611 -0.174 1.00 98.50 142 GLU A N 1
ATOM 1076 C CA . GLU A 1 142 ? 5.514 -16.388 0.149 1.00 98.50 142 GLU A CA 1
ATOM 1077 C C . GLU A 1 142 ? 5.479 -16.790 1.633 1.00 98.50 142 GLU A C 1
ATOM 1079 O O . GLU A 1 142 ? 4.414 -16.738 2.252 1.00 98.50 142 GLU A O 1
ATOM 1084 N N . GLU A 1 143 ? 6.622 -17.136 2.231 1.00 98.50 143 GLU A N 1
ATOM 1085 C CA . GLU A 1 143 ? 6.720 -17.422 3.665 1.00 98.50 143 GLU A CA 1
ATOM 1086 C C . GLU A 1 143 ? 6.449 -16.176 4.516 1.00 98.50 143 GLU A C 1
ATOM 1088 O O . GLU A 1 143 ? 5.680 -16.241 5.476 1.00 98.50 143 GLU A O 1
ATOM 1093 N N . GLU A 1 144 ? 7.019 -15.031 4.146 1.00 98.25 144 GLU A N 1
ATOM 1094 C CA . GLU A 1 144 ? 6.790 -13.770 4.846 1.00 98.25 144 GLU A CA 1
ATOM 1095 C C . GLU A 1 144 ? 5.317 -13.360 4.786 1.00 98.25 144 GLU A C 1
ATOM 1097 O O . GLU A 1 144 ? 4.722 -13.065 5.819 1.00 98.25 144 GLU A O 1
ATOM 1102 N N . ARG A 1 145 ? 4.672 -13.485 3.619 1.00 97.94 145 ARG A N 1
ATOM 1103 C CA . ARG A 1 145 ? 3.224 -13.257 3.483 1.00 97.94 145 ARG A CA 1
ATOM 1104 C C . ARG A 1 145 ? 2.393 -14.172 4.376 1.00 97.94 145 ARG A C 1
ATOM 1106 O O . ARG A 1 145 ? 1.413 -13.716 4.957 1.00 97.94 145 ARG A O 1
ATOM 1113 N N . ARG A 1 146 ? 2.774 -15.446 4.515 1.00 98.56 146 ARG A N 1
ATOM 1114 C CA . ARG A 1 146 ? 2.097 -16.374 5.439 1.00 98.56 146 ARG A CA 1
ATOM 1115 C C . ARG A 1 146 ? 2.282 -15.957 6.894 1.00 98.56 146 ARG A C 1
ATOM 1117 O O . ARG A 1 146 ? 1.324 -16.018 7.657 1.00 98.56 146 ARG A O 1
ATOM 1124 N N . ARG A 1 147 ? 3.486 -15.521 7.279 1.00 98.62 147 ARG A N 1
ATOM 1125 C CA . ARG A 1 147 ? 3.757 -15.012 8.632 1.00 98.62 147 ARG A CA 1
ATOM 1126 C C . ARG A 1 147 ? 2.945 -13.750 8.921 1.00 98.62 147 ARG A C 1
ATOM 1128 O O . ARG A 1 147 ? 2.341 -13.672 9.985 1.00 98.62 147 ARG A O 1
ATOM 1135 N N . SER A 1 148 ? 2.880 -12.811 7.978 1.00 97.44 148 SER A N 1
ATOM 1136 C CA . SER A 1 148 ? 2.058 -11.603 8.099 1.00 97.44 148 SER A CA 1
ATOM 1137 C C . SER A 1 148 ? 0.574 -11.939 8.238 1.00 97.44 148 SER A C 1
ATOM 1139 O O . SER A 1 148 ? -0.047 -11.486 9.192 1.00 97.44 148 SER A O 1
ATOM 1141 N N . ALA A 1 149 ? 0.031 -12.809 7.380 1.00 98.38 149 ALA A N 1
ATOM 1142 C CA . ALA A 1 149 ? -1.368 -13.236 7.466 1.00 98.38 149 ALA A CA 1
ATOM 1143 C C . ALA A 1 149 ? -1.693 -13.915 8.811 1.00 98.38 149 ALA A C 1
ATOM 1145 O O . ALA A 1 149 ? -2.724 -13.638 9.416 1.00 98.38 149 ALA A O 1
ATOM 1146 N N . ALA A 1 150 ? -0.786 -14.751 9.329 1.00 98.50 150 ALA A N 1
ATOM 1147 C CA . ALA A 1 150 ? -0.956 -15.383 10.637 1.00 98.50 150 ALA A CA 1
ATOM 1148 C C . ALA A 1 150 ? -0.908 -14.373 11.800 1.00 98.50 150 ALA A C 1
ATOM 1150 O O . ALA A 1 150 ? -1.582 -14.556 12.814 1.00 98.50 150 ALA A O 1
ATOM 1151 N N . LEU A 1 151 ? -0.105 -13.309 11.692 1.00 98.12 151 LEU A N 1
ATOM 1152 C CA . LEU A 1 151 ? -0.086 -12.233 12.686 1.00 98.12 151 LEU A CA 1
ATOM 1153 C C . LEU A 1 151 ? -1.365 -11.393 12.633 1.00 98.12 151 LEU A C 1
ATOM 1155 O O . LEU A 1 151 ? -1.913 -11.085 13.689 1.00 98.12 151 LEU A O 1
ATOM 1159 N N . GLU A 1 152 ? -1.863 -11.074 11.440 1.00 98.38 152 GLU A N 1
ATOM 1160 C CA . GLU A 1 152 ? -3.134 -10.364 11.250 1.00 98.38 152 GLU A CA 1
ATOM 1161 C C . GLU A 1 152 ? -4.313 -11.151 11.839 1.00 98.38 152 GLU A C 1
ATOM 1163 O O . GLU A 1 152 ? -5.113 -10.590 12.587 1.00 98.38 152 GLU A O 1
ATOM 1168 N N . GLU A 1 153 ? -4.372 -12.466 11.608 1.00 98.50 153 GLU A N 1
ATOM 1169 C CA . GLU A 1 153 ? -5.385 -13.344 12.207 1.00 98.50 153 GLU A CA 1
ATOM 1170 C C . GLU A 1 153 ? -5.307 -13.344 13.744 1.00 98.50 153 GLU A C 1
ATOM 1172 O O . GLU A 1 153 ? -6.327 -13.261 14.433 1.00 98.50 153 GLU A O 1
ATOM 1177 N N . ARG A 1 154 ? -4.092 -13.366 14.311 1.00 98.62 154 ARG A N 1
ATOM 1178 C CA . ARG A 1 154 ? -3.896 -13.283 15.768 1.00 98.62 154 ARG A CA 1
ATOM 1179 C C . ARG A 1 154 ? -4.344 -11.943 16.340 1.00 98.62 154 ARG A C 1
ATOM 1181 O O . ARG A 1 154 ? -4.923 -11.935 17.424 1.00 98.62 154 ARG A O 1
ATOM 1188 N N . ILE A 1 155 ? -4.077 -10.836 15.646 1.00 98.19 155 ILE A N 1
ATOM 1189 C CA . ILE A 1 155 ? -4.528 -9.501 16.058 1.00 98.19 155 ILE A CA 1
ATOM 1190 C C . ILE A 1 155 ? -6.058 -9.452 16.047 1.00 98.19 155 ILE A C 1
ATOM 1192 O O . ILE A 1 155 ? -6.651 -9.118 17.071 1.00 98.19 155 ILE A O 1
ATOM 1196 N N . ALA A 1 156 ? -6.696 -9.891 14.959 1.00 98.31 156 ALA A N 1
ATOM 1197 C CA . ALA A 1 156 ? -8.154 -9.930 14.854 1.00 98.31 156 ALA A CA 1
ATOM 1198 C C . ALA A 1 156 ? -8.798 -10.771 15.974 1.00 98.31 156 ALA A C 1
ATOM 1200 O O . ALA A 1 156 ? -9.771 -10.347 16.599 1.00 98.31 156 ALA A O 1
ATOM 1201 N N . ALA A 1 157 ? -8.212 -11.929 16.299 1.00 98.38 157 ALA A N 1
ATOM 1202 C CA . ALA A 1 157 ? -8.688 -12.779 17.388 1.00 98.38 157 ALA A CA 1
ATOM 1203 C C . ALA A 1 157 ? -8.536 -12.128 18.778 1.00 98.38 157 ALA A C 1
ATOM 1205 O O . ALA A 1 157 ? -9.362 -12.357 19.666 1.00 98.38 157 ALA A O 1
ATOM 1206 N N . ILE A 1 158 ? -7.483 -11.332 19.003 1.00 98.25 158 ILE A N 1
ATOM 1207 C CA . ILE A 1 158 ? -7.304 -10.572 20.250 1.00 98.25 158 ILE A CA 1
ATOM 1208 C C . ILE A 1 158 ? -8.347 -9.455 20.340 1.00 98.25 158 ILE A C 1
ATOM 1210 O O . ILE A 1 158 ? -8.999 -9.323 21.374 1.00 98.25 158 ILE A O 1
ATOM 1214 N N . GLU A 1 159 ? -8.562 -8.701 19.263 1.00 98.25 159 GLU A N 1
ATOM 1215 C CA . GLU A 1 159 ? -9.557 -7.623 19.223 1.00 98.25 159 GLU A CA 1
ATOM 1216 C C . GLU A 1 159 ? -10.983 -8.134 19.462 1.00 98.25 159 GLU A C 1
ATOM 1218 O O . GLU A 1 159 ? -11.766 -7.508 20.182 1.00 98.25 159 GLU A O 1
ATOM 1223 N N . GLU A 1 160 ? -11.328 -9.296 18.904 1.00 98.62 160 GLU A N 1
ATOM 1224 C CA . GLU A 1 160 ? -12.616 -9.941 19.156 1.00 98.62 160 GLU A CA 1
ATOM 1225 C C . GLU A 1 160 ? -12.769 -10.335 20.632 1.00 98.62 160 GLU A C 1
ATOM 1227 O O . GLU A 1 160 ? -13.799 -10.049 21.252 1.00 98.62 160 GLU A O 1
ATOM 1232 N N . LYS A 1 161 ? -11.726 -10.920 21.237 1.00 98.00 161 LYS A N 1
ATOM 1233 C CA . LYS A 1 161 ? -11.714 -11.240 22.673 1.00 98.00 161 LYS A CA 1
ATOM 1234 C C . LYS A 1 161 ? -11.877 -9.994 23.536 1.00 98.00 161 LYS A C 1
ATOM 1236 O O . LYS A 1 161 ? -12.656 -10.025 24.487 1.00 98.00 161 LYS A O 1
ATOM 1241 N N . GLU A 1 162 ? -11.198 -8.897 23.207 1.00 98.44 162 GLU A N 1
ATOM 1242 C CA . GLU A 1 162 ? -11.351 -7.633 23.930 1.00 98.44 162 GLU A CA 1
ATOM 1243 C C . GLU A 1 162 ? -12.764 -7.065 23.806 1.00 98.44 162 GLU A C 1
ATOM 1245 O O . GLU A 1 162 ? -13.337 -6.614 24.799 1.00 98.44 162 GLU A O 1
ATOM 1250 N N . ARG A 1 163 ? -13.360 -7.108 22.610 1.00 98.62 163 ARG A N 1
ATOM 1251 C CA . ARG A 1 163 ? -14.738 -6.654 22.386 1.00 98.62 163 ARG A CA 1
ATOM 1252 C C . ARG A 1 163 ? -15.728 -7.464 23.221 1.00 98.62 163 ARG A C 1
ATOM 1254 O O . ARG A 1 163 ? -16.588 -6.882 23.885 1.00 98.62 163 ARG A O 1
ATOM 1261 N N . ASN A 1 164 ? -15.566 -8.785 23.241 1.00 98.19 164 ASN A N 1
ATOM 1262 C CA . ASN A 1 164 ? -16.397 -9.685 24.035 1.00 98.19 164 ASN A CA 1
ATOM 1263 C C . ASN A 1 164 ? -16.222 -9.431 25.540 1.00 98.19 164 ASN A C 1
ATOM 1265 O O . ASN A 1 164 ? -17.214 -9.322 26.260 1.00 98.19 164 ASN A O 1
ATOM 1269 N N . ALA A 1 165 ? -14.984 -9.244 26.009 1.00 98.12 165 ALA A N 1
ATOM 1270 C CA . ALA A 1 165 ? -14.697 -8.916 27.405 1.00 98.12 165 ALA A CA 1
ATOM 1271 C C . ALA A 1 165 ? -15.302 -7.564 27.823 1.00 98.12 165 ALA A C 1
ATOM 1273 O O . ALA A 1 165 ? -15.931 -7.467 28.876 1.00 98.12 165 ALA A O 1
ATOM 1274 N N . ARG A 1 166 ? -15.183 -6.527 26.982 1.00 98.31 166 ARG A N 1
ATOM 1275 C CA . ARG A 1 166 ? -15.801 -5.212 27.230 1.00 98.31 166 ARG A CA 1
ATOM 1276 C C . ARG A 1 166 ? -17.324 -5.302 27.282 1.00 98.31 166 ARG A C 1
ATOM 1278 O O . ARG A 1 166 ? -17.928 -4.699 28.164 1.00 98.31 166 ARG A O 1
ATOM 1285 N N . SER A 1 167 ? -17.941 -6.070 26.383 1.00 98.25 167 SER A N 1
ATOM 1286 C CA . SER A 1 167 ? -19.391 -6.296 26.404 1.00 98.25 167 SER A CA 1
ATOM 1287 C C . SER A 1 167 ? -19.838 -7.025 27.675 1.00 98.25 167 SER A C 1
ATOM 1289 O O . SER A 1 167 ? -20.822 -6.624 28.294 1.00 98.25 167 SER A O 1
ATOM 1291 N N . ALA A 1 168 ? -19.095 -8.046 28.114 1.00 98.25 168 ALA A N 1
ATOM 1292 C CA . ALA A 1 168 ? -19.381 -8.762 29.355 1.00 98.25 168 ALA A CA 1
ATOM 1293 C C . ALA A 1 168 ? -19.261 -7.855 30.594 1.00 98.25 168 ALA A C 1
ATOM 1295 O O . ALA A 1 168 ? -20.130 -7.884 31.463 1.00 98.25 168 ALA A O 1
ATOM 1296 N N . LEU A 1 169 ? -18.230 -7.004 30.649 1.00 98.44 169 LEU A N 1
ATOM 1297 C CA . LEU A 1 169 ? -18.061 -6.021 31.724 1.00 98.44 169 LEU A CA 1
ATOM 1298 C C . LEU A 1 169 ? -19.185 -4.978 31.744 1.00 98.44 169 LEU A C 1
ATOM 1300 O O . LEU A 1 169 ? -19.641 -4.608 32.824 1.00 98.44 169 LEU A O 1
ATOM 1304 N N . ALA A 1 170 ? -19.644 -4.518 30.576 1.00 98.31 170 ALA A N 1
ATOM 1305 C CA . ALA A 1 170 ? -20.776 -3.599 30.481 1.00 98.31 170 ALA A CA 1
ATOM 1306 C C . ALA A 1 170 ? -22.056 -4.233 31.047 1.00 98.31 170 ALA A C 1
ATOM 1308 O O . ALA A 1 170 ? -22.674 -3.648 31.930 1.00 98.31 170 ALA A O 1
ATOM 1309 N N . LYS A 1 171 ? -22.375 -5.471 30.642 1.00 98.19 171 LYS A N 1
ATOM 1310 C CA . LYS A 1 171 ? -23.524 -6.219 31.181 1.00 98.19 171 LYS A CA 1
ATOM 1311 C C . LYS A 1 171 ? -23.438 -6.392 32.696 1.00 98.19 171 LYS A C 1
ATOM 1313 O O . LYS A 1 171 ? -24.366 -6.035 33.404 1.00 98.19 171 LYS A O 1
ATOM 1318 N N . SER A 1 172 ? -22.285 -6.833 33.205 1.00 97.19 172 SER A N 1
ATOM 1319 C CA . SER A 1 172 ? -22.085 -6.999 34.650 1.00 97.19 172 SER A CA 1
ATOM 1320 C C . SER A 1 172 ? -22.250 -5.685 35.424 1.00 97.19 172 SER A C 1
ATOM 1322 O O . SER A 1 172 ? -22.745 -5.687 36.551 1.00 97.19 172 SER A O 1
ATOM 1324 N N . ARG A 1 173 ? -21.859 -4.549 34.835 1.00 98.56 173 ARG A N 1
ATOM 1325 C CA . ARG A 1 173 ? -22.067 -3.228 35.436 1.00 98.56 173 ARG A CA 1
ATOM 1326 C C . ARG A 1 173 ? -23.546 -2.850 35.486 1.00 98.56 173 ARG A C 1
ATOM 1328 O O . ARG A 1 173 ? -23.973 -2.299 36.502 1.00 98.56 173 ARG A O 1
ATOM 1335 N N . ASP A 1 174 ? -24.292 -3.135 34.426 1.00 98.12 174 ASP A N 1
ATOM 1336 C CA . ASP A 1 174 ? -25.732 -2.883 34.363 1.00 98.12 174 ASP A CA 1
ATOM 1337 C C . ASP A 1 174 ? -26.472 -3.758 35.386 1.00 98.12 174 ASP A C 1
ATOM 1339 O O . ASP A 1 174 ? -27.217 -3.222 36.208 1.00 98.12 174 ASP A O 1
ATOM 1343 N N . ASP A 1 175 ? -26.145 -5.054 35.458 1.00 97.44 175 ASP A N 1
ATOM 1344 C CA . ASP A 1 175 ? -26.695 -5.997 36.444 1.00 97.44 175 ASP A CA 1
ATOM 1345 C C . ASP A 1 175 ? -26.420 -5.532 37.887 1.00 97.44 175 ASP A C 1
ATOM 1347 O O . ASP A 1 175 ? -27.301 -5.537 38.748 1.00 97.44 175 ASP A O 1
ATOM 1351 N N . LEU A 1 176 ? -25.195 -5.071 38.172 1.00 98.38 176 LEU A N 1
ATOM 1352 C CA . LEU A 1 176 ? -24.837 -4.521 39.485 1.00 98.38 176 LEU A CA 1
ATOM 1353 C C . LEU A 1 176 ? -25.590 -3.223 39.800 1.00 98.38 176 LEU A C 1
ATOM 1355 O O . LEU A 1 176 ? -25.924 -2.971 40.961 1.00 98.38 176 LEU A O 1
ATOM 1359 N N . SER A 1 177 ? -25.832 -2.377 38.799 1.00 98.19 177 SER A N 1
ATOM 1360 C CA . SER A 1 177 ? -26.617 -1.152 38.957 1.00 98.19 177 SER A CA 1
ATOM 1361 C C . SER A 1 177 ? -28.077 -1.477 39.277 1.00 98.19 177 SER A C 1
ATOM 1363 O O . SER A 1 177 ? -28.648 -0.894 40.201 1.00 98.19 177 SER A O 1
ATOM 1365 N N . GLU A 1 178 ? -28.659 -2.448 38.573 1.00 98.50 178 GLU A N 1
ATOM 1366 C CA . GLU A 1 178 ? -30.015 -2.935 38.818 1.00 98.50 178 GLU A CA 1
ATOM 1367 C C . GLU A 1 178 ? -30.145 -3.564 40.211 1.00 98.50 178 GLU A C 1
ATOM 1369 O O . GLU A 1 178 ? -31.016 -3.167 40.988 1.00 98.50 178 GLU A O 1
ATOM 1374 N N . ALA A 1 179 ? -29.221 -4.451 40.587 1.00 98.06 179 ALA A N 1
ATOM 1375 C CA . ALA A 1 179 ? -29.189 -5.060 41.914 1.00 98.06 179 ALA A CA 1
ATOM 1376 C C . ALA A 1 179 ? -29.093 -4.007 43.033 1.00 98.06 179 ALA A C 1
ATOM 1378 O O . ALA A 1 179 ? -29.781 -4.104 44.051 1.00 98.06 179 ALA A O 1
ATOM 1379 N N . ARG A 1 180 ? -28.291 -2.951 42.839 1.00 98.62 180 ARG A N 1
ATOM 1380 C CA . ARG A 1 180 ? -28.207 -1.821 43.780 1.00 98.62 180 ARG A CA 1
ATOM 1381 C C . ARG A 1 180 ? -29.507 -1.028 43.859 1.00 98.62 180 ARG A C 1
ATOM 1383 O O . ARG A 1 180 ? -29.882 -0.608 44.951 1.00 98.62 180 ARG A O 1
ATOM 1390 N N . ALA A 1 181 ? -30.189 -0.806 42.737 1.00 98.44 181 ALA A N 1
ATOM 1391 C CA . ALA A 1 181 ? -31.475 -0.115 42.722 1.00 98.44 181 ALA A CA 1
ATOM 1392 C C . ALA A 1 181 ? -32.554 -0.922 43.462 1.00 98.44 181 ALA A C 1
ATOM 1394 O O . ALA A 1 181 ? -33.312 -0.351 44.245 1.00 98.44 181 ALA A O 1
ATOM 1395 N N . LEU A 1 182 ? -32.581 -2.245 43.274 1.00 98.38 182 LEU A N 1
ATOM 1396 C CA . LEU A 1 182 ? -33.474 -3.149 44.003 1.00 98.38 182 LEU A CA 1
ATOM 1397 C C . LEU A 1 182 ? -33.181 -3.152 45.507 1.00 98.38 182 LEU A C 1
ATOM 1399 O O . LEU A 1 182 ? -34.103 -2.990 46.302 1.00 98.38 182 LEU A O 1
ATOM 1403 N N . ALA A 1 183 ? -31.907 -3.253 45.898 1.00 98.19 183 ALA A N 1
ATOM 1404 C CA . ALA A 1 183 ? -31.506 -3.205 47.304 1.00 98.19 183 ALA A CA 1
ATOM 1405 C C . ALA A 1 183 ? -31.899 -1.880 47.982 1.00 98.19 183 ALA A C 1
ATOM 1407 O O . ALA A 1 183 ? -32.370 -1.887 49.116 1.00 98.19 183 ALA A O 1
ATOM 1408 N N . ARG A 1 184 ? -31.766 -0.745 47.278 1.00 98.50 184 ARG A N 1
ATOM 1409 C CA . ARG A 1 184 ? -32.230 0.561 47.779 1.00 98.50 184 ARG A CA 1
ATOM 1410 C C . ARG A 1 184 ? -33.738 0.583 47.997 1.00 98.50 184 ARG A C 1
ATOM 1412 O O . ARG A 1 184 ? -34.169 0.925 49.086 1.00 98.50 184 ARG A O 1
ATOM 1419 N N . ARG A 1 185 ? -34.527 0.134 47.015 1.00 98.31 185 ARG A N 1
ATOM 1420 C CA . ARG A 1 185 ? -35.995 0.064 47.147 1.00 98.31 185 ARG A CA 1
ATOM 1421 C C . ARG A 1 185 ? -36.434 -0.818 48.315 1.00 98.31 185 ARG A C 1
ATOM 1423 O O . ARG A 1 185 ? -37.388 -0.472 49.001 1.00 98.31 185 ARG A O 1
ATOM 1430 N N . ALA A 1 186 ? -35.746 -1.937 48.544 1.00 98.06 186 ALA A N 1
ATOM 1431 C CA . ALA A 1 186 ? -36.010 -2.796 49.694 1.00 98.06 186 ALA A CA 1
ATOM 1432 C C . ALA A 1 186 ? -35.717 -2.071 51.019 1.00 98.06 186 ALA A C 1
ATOM 1434 O O . ALA A 1 186 ? -36.573 -2.047 51.897 1.00 98.06 186 ALA A O 1
ATOM 1435 N N . SER A 1 187 ? -34.559 -1.409 51.129 1.00 97.56 187 SER A N 1
ATOM 1436 C CA . SER A 1 187 ? -34.183 -0.622 52.313 1.00 97.56 187 SER A CA 1
ATOM 1437 C C . SER A 1 187 ? -35.138 0.549 52.581 1.00 97.56 187 SER A C 1
ATOM 1439 O O . SER A 1 187 ? -35.455 0.835 53.739 1.00 97.56 187 SER A O 1
ATOM 1441 N N . ASP A 1 188 ? -35.594 1.232 51.530 1.00 97.62 188 ASP A N 1
ATOM 1442 C CA . ASP A 1 188 ? -36.558 2.330 51.635 1.00 97.62 188 ASP A CA 1
ATOM 1443 C C . ASP A 1 188 ? -37.915 1.793 52.119 1.00 97.62 188 ASP A C 1
ATOM 1445 O O . ASP A 1 188 ? -38.488 2.329 53.066 1.00 97.62 188 ASP A O 1
ATOM 1449 N N . GLY A 1 189 ? -38.378 0.668 51.561 1.00 97.69 189 GLY A N 1
ATOM 1450 C CA . GLY A 1 189 ? -39.608 -0.003 51.992 1.00 97.69 189 GLY A CA 1
ATOM 1451 C C . GLY A 1 189 ? -39.559 -0.510 53.440 1.00 97.69 189 GLY A C 1
ATOM 1452 O O . GLY A 1 189 ? -40.534 -0.371 54.179 1.00 97.69 189 GLY A O 1
ATOM 1453 N N . GLU A 1 190 ? -38.420 -1.042 53.890 1.00 97.94 190 GLU A N 1
ATOM 1454 C CA . GLU A 1 190 ? -38.205 -1.402 55.298 1.00 97.94 190 GLU A CA 1
ATOM 1455 C C . GLU A 1 190 ? -38.273 -0.168 56.207 1.00 97.94 190 GLU A C 1
ATOM 1457 O O . GLU A 1 190 ? -38.953 -0.193 57.235 1.00 97.94 190 GLU A O 1
ATOM 1462 N N . SER A 1 191 ? -37.633 0.936 55.807 1.00 97.38 191 SER A N 1
ATOM 1463 C CA . SER A 1 191 ? -37.649 2.197 56.561 1.00 97.38 191 SER A CA 1
ATOM 1464 C C . SER A 1 191 ? -39.063 2.782 56.669 1.00 97.38 191 SER A C 1
ATOM 1466 O O . SER A 1 191 ? -39.474 3.242 57.741 1.00 97.38 191 SER A O 1
ATOM 1468 N N . GLU A 1 192 ? -39.841 2.725 55.584 1.00 98.12 192 GLU A N 1
ATOM 1469 C CA . GLU A 1 192 ? -41.249 3.130 55.557 1.00 98.12 192 GLU A CA 1
ATOM 1470 C C . GLU A 1 192 ? -42.114 2.243 56.457 1.00 98.12 192 GLU A C 1
ATOM 1472 O O . GLU A 1 192 ? -42.914 2.764 57.237 1.00 98.12 192 GLU A O 1
ATOM 1477 N N . SER A 1 193 ? -41.920 0.920 56.416 1.00 96.69 193 SER A N 1
ATOM 1478 C CA . SER A 1 193 ? -42.643 -0.030 57.269 1.00 96.69 193 SER A CA 1
ATOM 1479 C C . SER A 1 193 ? -42.335 0.188 58.752 1.00 96.69 193 SER A C 1
ATOM 1481 O O . SER A 1 193 ? -43.250 0.200 59.578 1.00 96.69 193 SER A O 1
ATOM 1483 N N . VAL A 1 194 ? -41.064 0.405 59.110 1.00 98.25 194 VAL A N 1
ATOM 1484 C CA . VAL A 1 194 ? -40.657 0.724 60.489 1.00 98.25 194 VAL A CA 1
ATOM 1485 C C . VAL A 1 194 ? -41.286 2.044 60.942 1.00 98.25 194 VAL A C 1
ATOM 1487 O O . VAL A 1 194 ? -41.857 2.109 62.031 1.00 98.25 194 VAL A O 1
ATOM 1490 N N . SER A 1 195 ? -41.257 3.077 60.098 1.00 97.94 195 SER A N 1
ATOM 1491 C CA . SER A 1 195 ? -41.855 4.385 60.400 1.00 97.94 195 SER A CA 1
ATOM 1492 C C . SER A 1 195 ? -43.384 4.307 60.530 1.00 97.94 195 SER A C 1
ATOM 1494 O O . SER A 1 195 ? -43.980 4.961 61.387 1.00 97.94 195 SER A O 1
ATOM 1496 N N . ALA A 1 196 ? -44.049 3.494 59.704 1.00 97.38 196 ALA A N 1
ATOM 1497 C CA . ALA A 1 196 ? -45.483 3.232 59.803 1.00 97.38 196 ALA A CA 1
ATOM 1498 C C . ALA A 1 196 ? -45.833 2.499 61.107 1.00 97.38 196 ALA A C 1
ATOM 1500 O O . ALA A 1 196 ? -46.751 2.921 61.809 1.00 97.38 196 ALA A O 1
ATOM 1501 N N . ALA A 1 197 ? -45.064 1.472 61.479 1.00 97.62 197 ALA A N 1
ATOM 1502 C CA . ALA A 1 197 ? -45.251 0.748 62.733 1.00 97.62 197 ALA A CA 1
ATOM 1503 C C . ALA A 1 197 ? -45.048 1.649 63.965 1.00 97.62 197 ALA A C 1
ATOM 1505 O O . ALA A 1 197 ? -45.817 1.564 64.922 1.00 97.62 197 ALA A O 1
ATOM 15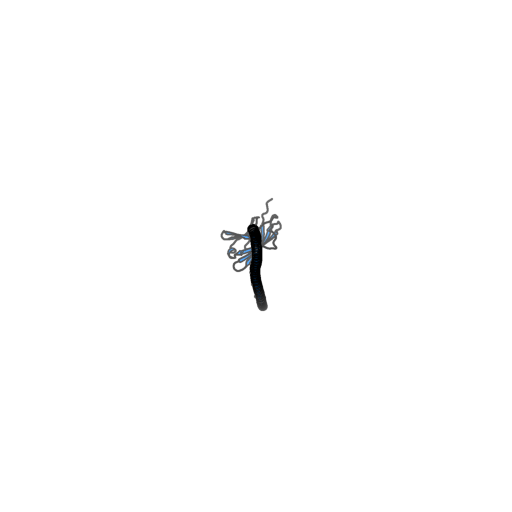06 N N . GLN A 1 198 ? -44.058 2.549 63.935 1.00 98.06 198 GLN A N 1
ATOM 1507 C CA . GLN A 1 198 ? -43.837 3.536 64.999 1.00 98.06 198 GLN A CA 1
ATOM 1508 C C . GLN A 1 198 ? -45.007 4.518 65.133 1.00 98.06 198 GLN A C 1
ATOM 1510 O O . GLN A 1 198 ? -45.456 4.765 66.252 1.00 98.06 198 GLN A O 1
ATOM 1515 N N . ARG A 1 199 ? -45.541 5.033 64.016 1.00 98.19 199 ARG A N 1
ATOM 1516 C CA . ARG A 1 199 ? -46.732 5.902 64.026 1.00 98.19 199 ARG A CA 1
ATOM 1517 C C . ARG A 1 199 ? -47.961 5.180 64.570 1.00 98.19 199 ARG A C 1
ATOM 1519 O O . ARG A 1 199 ? -48.594 5.691 65.485 1.00 98.19 199 ARG A O 1
ATOM 1526 N N . ALA A 1 200 ? -48.235 3.970 64.084 1.00 97.62 200 ALA A N 1
ATOM 1527 C CA . ALA A 1 200 ? -49.353 3.158 64.563 1.00 97.62 200 ALA A CA 1
ATOM 1528 C C . ALA A 1 200 ? -49.246 2.864 66.069 1.00 97.62 200 ALA A C 1
ATOM 1530 O O . ALA A 1 200 ? -50.242 2.909 66.789 1.00 97.62 200 ALA A O 1
ATOM 1531 N N . ARG A 1 201 ? -48.030 2.609 66.570 1.00 98.06 201 ARG A N 1
ATOM 1532 C CA . ARG A 1 201 ? -47.784 2.421 68.003 1.00 98.06 201 ARG A CA 1
ATOM 1533 C C . ARG A 1 201 ? -48.029 3.699 68.804 1.00 98.06 201 ARG A C 1
ATOM 1535 O O . ARG A 1 201 ? -48.696 3.627 69.830 1.00 98.06 201 ARG A O 1
ATOM 1542 N N . ALA A 1 202 ? -47.529 4.843 68.341 1.00 98.12 202 ALA A N 1
ATOM 1543 C CA . ALA A 1 202 ? -47.747 6.129 69.002 1.00 98.12 202 ALA A CA 1
ATOM 1544 C C . ALA A 1 202 ? -49.239 6.509 69.046 1.00 98.12 202 ALA A C 1
ATOM 1546 O O . ALA A 1 202 ? -49.730 6.971 70.073 1.00 98.12 202 ALA A O 1
ATOM 1547 N N . GLU A 1 203 ? -49.982 6.256 67.964 1.00 98.06 203 GLU A N 1
ATOM 1548 C CA . GLU A 1 203 ? -51.435 6.452 67.911 1.00 98.06 203 GLU A CA 1
ATOM 1549 C C . GLU A 1 203 ? -52.172 5.529 68.888 1.00 98.06 203 GLU A C 1
ATOM 1551 O O . GLU A 1 203 ? -53.034 5.991 69.636 1.00 98.06 203 GLU A O 1
ATOM 1556 N N . ALA A 1 204 ? -51.812 4.242 68.932 1.00 97.62 204 ALA A N 1
ATOM 1557 C CA . ALA A 1 204 ? -52.404 3.281 69.860 1.00 97.62 204 ALA A CA 1
ATOM 1558 C C . ALA A 1 204 ? -52.117 3.637 71.330 1.00 97.62 204 ALA A C 1
ATOM 1560 O O . ALA A 1 204 ? -53.010 3.547 72.174 1.00 97.62 204 ALA A O 1
ATOM 1561 N N . GLU A 1 205 ? -50.893 4.074 71.644 1.00 98.06 205 GLU A N 1
ATOM 1562 C CA . GLU A 1 205 ? -50.518 4.566 72.975 1.00 98.06 205 GLU A CA 1
ATOM 1563 C C . GLU A 1 205 ? -51.319 5.828 73.344 1.00 98.06 205 GLU A C 1
ATOM 1565 O O . GLU A 1 205 ? -51.895 5.880 74.434 1.00 98.06 205 GLU A O 1
ATOM 1570 N N . GLY A 1 206 ? -51.462 6.784 72.418 1.00 97.75 206 GLY A N 1
ATOM 1571 C CA . GLY A 1 206 ? -52.277 7.987 72.611 1.00 97.75 206 GLY A CA 1
ATOM 1572 C C . GLY A 1 206 ? -53.766 7.690 72.826 1.00 97.75 206 GLY A C 1
ATOM 1573 O O . GLY A 1 206 ? -54.395 8.267 73.714 1.00 97.75 206 GLY A O 1
ATOM 1574 N N . GLN A 1 207 ? -54.342 6.742 72.079 1.00 97.25 207 GLN A N 1
ATOM 1575 C CA . GLN A 1 207 ? -55.723 6.281 72.287 1.00 97.25 207 GLN A CA 1
ATOM 1576 C C . GLN A 1 207 ? -55.898 5.595 73.646 1.00 97.25 207 GLN A C 1
ATOM 1578 O O . GLN A 1 207 ? -56.880 5.848 74.347 1.00 97.25 207 GLN A O 1
ATOM 1583 N N . ALA A 1 208 ? -54.946 4.748 74.045 1.00 97.44 208 ALA A N 1
ATOM 1584 C CA . ALA A 1 208 ? -54.976 4.083 75.343 1.00 97.44 208 ALA A CA 1
ATOM 1585 C C . ALA A 1 208 ? -54.889 5.091 76.500 1.00 97.44 208 ALA A C 1
ATOM 1587 O O . ALA A 1 208 ? -55.591 4.940 77.503 1.00 97.44 208 ALA A O 1
ATOM 1588 N N . GLU A 1 209 ? -54.062 6.130 76.370 1.00 97.88 209 GLU A N 1
ATOM 1589 C CA . GLU A 1 209 ? -53.980 7.221 77.342 1.00 97.88 209 GLU A CA 1
ATOM 1590 C C . GLU A 1 209 ? -55.283 8.028 77.403 1.00 97.88 209 GLU A C 1
ATOM 1592 O O . GLU A 1 209 ? -55.801 8.256 78.498 1.00 97.88 209 GLU A O 1
ATOM 1597 N N . ALA A 1 210 ? -55.877 8.365 76.254 1.00 97.12 210 ALA A N 1
ATOM 1598 C CA . ALA A 1 210 ? -57.167 9.052 76.187 1.00 97.12 210 ALA A CA 1
ATOM 1599 C C . ALA A 1 210 ? -58.296 8.243 76.853 1.00 97.12 210 ALA A C 1
ATOM 1601 O O . ALA A 1 210 ? -59.080 8.795 77.627 1.00 97.12 210 ALA A O 1
ATOM 1602 N N . LEU A 1 211 ? -58.351 6.925 76.624 1.00 97.62 211 LEU A N 1
ATOM 1603 C CA . LEU A 1 211 ? -59.312 6.031 77.280 1.00 97.62 211 LEU A CA 1
ATOM 1604 C C . LEU A 1 211 ? -59.087 5.955 78.796 1.00 97.62 211 LEU A C 1
ATOM 1606 O O . LEU A 1 211 ? -60.053 5.985 79.556 1.00 97.62 211 LEU A O 1
ATOM 1610 N N . ARG A 1 212 ? -57.831 5.893 79.262 1.00 97.44 212 ARG A N 1
ATOM 1611 C CA . ARG A 1 212 ? -57.504 5.920 80.702 1.00 97.44 212 ARG A CA 1
ATOM 1612 C C . ARG A 1 212 ? -57.898 7.244 81.347 1.00 97.44 212 ARG A C 1
ATOM 1614 O O . ARG A 1 212 ? -58.441 7.236 82.450 1.00 97.44 212 ARG A O 1
ATOM 1621 N N . ALA A 1 213 ? -57.641 8.363 80.671 1.00 96.56 213 ALA A N 1
ATOM 1622 C CA . ALA A 1 213 ? -58.049 9.685 81.126 1.00 96.56 213 ALA A CA 1
ATOM 1623 C C . ALA A 1 213 ? -59.580 9.784 81.219 1.00 96.56 213 ALA A C 1
ATOM 1625 O O . ALA A 1 213 ? -60.088 10.194 82.259 1.00 96.56 213 ALA A O 1
ATOM 1626 N N . GLY A 1 214 ? -60.304 9.321 80.194 1.00 96.88 214 GLY A N 1
ATOM 1627 C CA . GLY A 1 214 ? -61.768 9.251 80.189 1.00 96.88 214 GLY A CA 1
ATOM 1628 C C . GLY A 1 214 ? -62.338 8.350 81.291 1.00 96.88 214 GLY A C 1
ATOM 1629 O O . GLY A 1 214 ? -63.251 8.743 82.008 1.00 96.88 214 GLY A O 1
ATOM 1630 N N . ALA A 1 215 ? -61.757 7.168 81.504 1.00 96.44 215 ALA A N 1
ATOM 1631 C CA . ALA A 1 215 ? -62.171 6.273 82.585 1.00 96.44 215 ALA A CA 1
ATOM 1632 C C . ALA A 1 215 ? -61.916 6.886 83.973 1.00 96.44 215 ALA A C 1
ATOM 1634 O O . ALA A 1 215 ? -62.712 6.699 84.894 1.00 96.44 215 ALA A O 1
ATOM 1635 N N . LYS A 1 216 ? -60.817 7.635 84.137 1.00 97.06 216 LYS A N 1
ATOM 1636 C CA . LYS A 1 216 ? -60.501 8.341 85.383 1.00 97.06 216 LYS A CA 1
ATOM 1637 C C . LYS A 1 216 ? -61.495 9.471 85.653 1.00 97.06 216 LYS A C 1
ATOM 1639 O O . LYS A 1 216 ? -61.999 9.550 86.771 1.00 97.06 216 LYS A O 1
ATOM 1644 N N . THR A 1 217 ? -61.803 10.305 84.657 1.00 96.50 217 THR A N 1
ATOM 1645 C CA . THR A 1 217 ? -62.787 11.390 84.806 1.00 96.50 217 THR A CA 1
ATOM 1646 C C . THR A 1 217 ? -64.186 10.843 85.071 1.00 96.50 217 THR A C 1
ATOM 1648 O O . THR A 1 217 ? -64.886 11.361 85.938 1.00 96.50 217 THR A O 1
ATOM 1651 N N . GLU A 1 218 ? -64.577 9.752 84.410 1.00 96.25 218 GLU A N 1
ATOM 1652 C CA . GLU A 1 218 ? -65.844 9.071 84.675 1.00 96.25 218 GLU A CA 1
ATOM 1653 C C . GLU A 1 218 ? -65.887 8.492 86.099 1.00 96.25 218 GLU A C 1
ATOM 1655 O O . GLU A 1 218 ? -66.867 8.681 86.819 1.00 96.25 218 GLU A O 1
ATOM 1660 N N . ALA A 1 219 ? -64.813 7.837 86.557 1.00 95.75 219 ALA A N 1
ATOM 1661 C CA . ALA A 1 219 ? -64.721 7.310 87.918 1.00 95.75 219 ALA A CA 1
ATOM 1662 C C . ALA A 1 219 ? -64.759 8.419 88.985 1.00 95.75 219 ALA A C 1
ATOM 1664 O O . ALA A 1 219 ? -65.408 8.252 90.020 1.00 95.75 219 ALA A O 1
ATOM 1665 N N . GLU A 1 220 ? -64.090 9.549 88.750 1.00 95.81 220 GLU A N 1
ATOM 1666 C CA . GLU A 1 220 ? -64.166 10.737 89.608 1.00 95.81 220 GLU A CA 1
ATOM 1667 C C . GLU A 1 220 ? -65.580 11.327 89.623 1.00 95.81 220 GLU A C 1
ATOM 1669 O O . GLU A 1 220 ? -66.098 11.620 90.702 1.00 95.81 220 GLU A O 1
ATOM 1674 N N . GLY A 1 221 ? -66.241 11.414 88.465 1.00 96.12 221 GLY A N 1
ATOM 1675 C CA . GLY A 1 221 ? -67.641 11.821 88.349 1.00 96.12 221 GLY A CA 1
ATOM 1676 C C . GLY A 1 221 ? -68.576 10.923 89.163 1.00 96.12 221 GLY A C 1
ATOM 1677 O O . GLY A 1 221 ? -69.333 11.421 89.997 1.00 96.12 221 GLY A O 1
ATOM 1678 N N . ARG A 1 222 ? -68.451 9.594 89.020 1.00 95.75 222 ARG A N 1
ATOM 1679 C CA . ARG A 1 222 ? -69.223 8.615 89.808 1.00 95.75 222 ARG A CA 1
ATOM 1680 C C . ARG A 1 222 ? -68.960 8.737 91.311 1.00 95.75 222 ARG A C 1
ATOM 1682 O O . ARG A 1 222 ? -69.890 8.608 92.101 1.00 95.75 222 ARG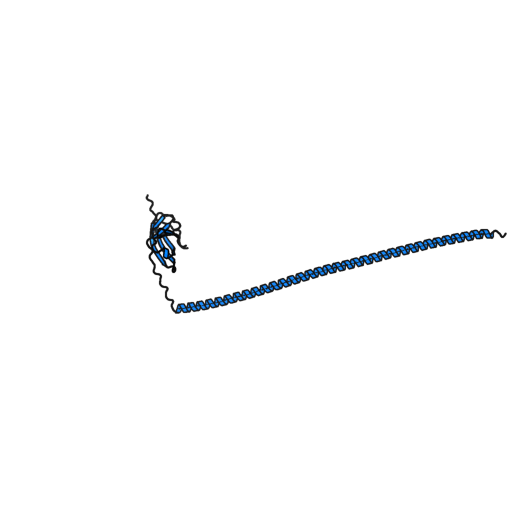 A O 1
ATOM 1689 N N . ARG A 1 223 ? -67.713 8.995 91.733 1.00 95.31 223 ARG A N 1
ATOM 1690 C CA . ARG A 1 223 ? -67.377 9.236 93.153 1.00 95.31 223 ARG A CA 1
ATOM 1691 C C . ARG A 1 223 ? -68.057 10.493 93.687 1.00 95.31 223 ARG A C 1
ATOM 1693 O O . ARG A 1 223 ? -68.652 10.442 94.757 1.00 95.31 223 ARG A O 1
ATOM 1700 N N . GLN A 1 224 ? -68.009 11.594 92.939 1.00 94.75 224 GLN A N 1
ATOM 1701 C CA . GLN A 1 224 ? -68.673 12.843 93.325 1.00 94.75 224 GLN A CA 1
ATOM 1702 C C . GLN A 1 224 ? -70.195 12.680 93.409 1.00 94.75 224 GLN A C 1
ATOM 1704 O O . GLN A 1 224 ? -70.822 13.209 94.326 1.00 94.75 224 GLN A O 1
ATOM 1709 N N . GLU A 1 225 ? -70.794 11.945 92.474 1.00 94.44 225 GLU A N 1
ATOM 1710 C CA . GLU A 1 225 ? -72.221 11.627 92.491 1.00 94.44 225 GLU A CA 1
ATOM 1711 C C . GLU A 1 225 ? -72.592 10.754 93.696 1.00 94.44 225 GLU A C 1
ATOM 1713 O O . GLU A 1 225 ? -73.523 11.088 94.429 1.00 94.44 225 GLU A O 1
ATOM 1718 N N . ALA A 1 226 ? -71.818 9.701 93.971 1.00 93.81 226 ALA A N 1
ATOM 1719 C CA . ALA A 1 226 ? -72.003 8.864 95.153 1.00 93.81 226 ALA A CA 1
ATOM 1720 C C . ALA A 1 226 ? -71.893 9.675 96.458 1.00 93.81 226 ALA A C 1
ATOM 1722 O O . ALA A 1 226 ? -72.726 9.516 97.351 1.00 93.81 226 ALA A O 1
ATOM 1723 N N . ASP A 1 227 ? -70.926 10.591 96.558 1.00 94.44 227 ASP A N 1
ATOM 1724 C CA . ASP A 1 227 ? -70.783 11.492 97.707 1.00 94.44 227 ASP A CA 1
ATOM 1725 C C . ASP A 1 227 ? -71.969 12.460 97.843 1.00 94.44 227 ASP A C 1
ATOM 1727 O O . ASP A 1 227 ? -72.423 12.726 98.959 1.00 94.44 227 ASP A O 1
ATOM 1731 N N . ARG A 1 228 ? -72.510 12.974 96.728 1.00 94.06 228 ARG A N 1
ATOM 1732 C CA . ARG A 1 228 ? -73.732 13.799 96.728 1.00 94.06 228 ARG A CA 1
ATOM 1733 C C . ARG A 1 228 ? -74.943 13.011 97.213 1.00 94.06 228 ARG A C 1
ATOM 1735 O O . ARG A 1 228 ? -75.651 13.496 98.092 1.00 94.06 228 ARG A O 1
ATOM 1742 N N . LEU A 1 229 ? -75.152 11.800 96.696 1.00 92.75 229 LEU A N 1
ATOM 1743 C CA . LEU A 1 229 ? -76.232 10.912 97.135 1.00 92.75 229 LEU A CA 1
ATOM 1744 C C . LEU A 1 229 ? -76.099 10.577 98.623 1.00 92.75 229 LEU A C 1
ATOM 1746 O O . LEU A 1 229 ? -77.074 10.659 99.365 1.00 92.75 229 LEU A O 1
ATOM 1750 N N . ARG A 1 230 ? -74.883 10.282 99.095 1.00 92.12 230 ARG A N 1
ATOM 1751 C CA . ARG A 1 230 ? -74.613 10.013 100.513 1.00 92.12 230 ARG A CA 1
ATOM 1752 C C . ARG A 1 230 ? -74.925 11.220 101.398 1.00 92.12 230 ARG A C 1
ATOM 1754 O O . ARG A 1 230 ? -75.524 11.055 102.459 1.00 92.12 230 ARG A O 1
ATOM 1761 N N . LYS A 1 231 ? -74.560 12.432 100.966 1.00 91.31 231 LYS A N 1
ATOM 1762 C CA . LYS A 1 231 ? -74.934 13.676 101.657 1.00 91.31 231 LYS A CA 1
ATOM 1763 C C . LYS A 1 231 ? -76.452 13.879 101.687 1.00 91.31 2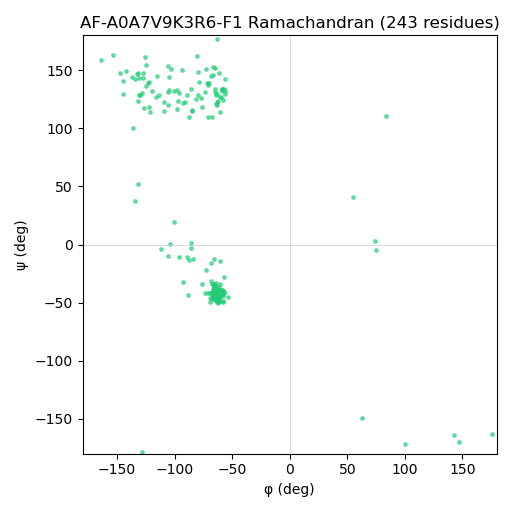31 LYS A C 1
ATOM 1765 O O . LYS A 1 231 ? -76.965 14.216 102.747 1.00 91.31 231 LYS A O 1
ATOM 1770 N N . ALA A 1 232 ? -77.153 13.626 100.581 1.00 87.94 232 ALA A N 1
ATOM 1771 C CA . ALA A 1 232 ? -78.612 13.738 100.501 1.00 87.94 232 ALA A CA 1
ATOM 1772 C C . ALA A 1 232 ? -79.337 12.728 101.411 1.00 87.94 232 ALA A C 1
ATOM 1774 O O . ALA A 1 232 ? -80.307 13.074 102.080 1.00 87.94 232 ALA A O 1
ATOM 1775 N N . ILE A 1 233 ? -78.840 11.490 101.498 1.00 86.69 233 ILE A N 1
ATOM 1776 C CA . ILE A 1 233 ? -79.368 10.481 102.428 1.00 86.69 233 ILE A CA 1
ATOM 1777 C C . ILE A 1 233 ? -79.142 10.918 103.879 1.00 86.69 233 ILE A C 1
ATOM 1779 O O . ILE A 1 233 ? -80.061 10.841 104.690 1.00 86.69 233 ILE A O 1
ATOM 1783 N N . ASN A 1 234 ? -77.945 11.410 104.215 1.00 84.62 234 ASN A N 1
ATOM 1784 C CA . ASN A 1 234 ? -77.653 11.890 105.566 1.00 84.62 234 ASN A CA 1
ATOM 1785 C C . ASN A 1 234 ? -78.503 13.115 105.948 1.00 84.62 234 ASN A C 1
ATOM 1787 O O . ASN A 1 234 ? -78.914 13.212 107.101 1.00 84.62 234 ASN A O 1
ATOM 1791 N N . SER A 1 235 ? -78.796 14.027 105.010 1.00 75.56 235 SER A N 1
ATOM 1792 C CA . SER A 1 235 ? -79.692 15.159 105.283 1.00 75.56 235 SER A CA 1
ATOM 1793 C C . SER A 1 235 ? -81.142 14.709 105.474 1.00 75.56 235 SER A C 1
ATOM 1795 O O . SER A 1 235 ? -81.781 15.149 106.421 1.00 75.56 235 SER A O 1
ATOM 1797 N N . ALA A 1 236 ? -81.641 13.773 104.659 1.00 75.44 236 ALA A N 1
ATOM 1798 C CA . ALA A 1 236 ? -82.982 13.204 104.830 1.00 75.44 236 ALA A CA 1
ATOM 1799 C C . ALA A 1 236 ? -83.116 12.381 106.130 1.00 75.44 236 ALA A C 1
ATOM 1801 O O . ALA A 1 236 ? -84.162 12.379 106.774 1.00 75.44 236 ALA A O 1
ATOM 1802 N N . GLY A 1 237 ? -82.042 11.705 106.555 1.00 67.69 237 GLY A N 1
ATOM 1803 C CA . GLY A 1 237 ? -81.983 10.999 107.836 1.00 67.69 237 GLY A CA 1
ATOM 1804 C C . GLY A 1 237 ? -81.995 11.933 109.050 1.00 67.69 237 GLY A C 1
ATOM 1805 O O . GLY A 1 237 ? -82.560 11.572 110.080 1.00 67.69 237 GLY A O 1
ATOM 1806 N N . ALA A 1 238 ? -81.430 13.140 108.932 1.00 60.47 238 ALA A N 1
ATOM 1807 C CA . ALA A 1 238 ? -81.476 14.151 109.989 1.00 60.47 238 ALA A CA 1
ATOM 1808 C C . ALA A 1 238 ? -82.902 14.685 110.223 1.00 60.47 238 ALA A C 1
ATOM 1810 O O . ALA A 1 238 ? -83.281 14.900 111.370 1.00 60.47 238 ALA A O 1
ATOM 1811 N N . GLU A 1 239 ? -83.722 14.793 109.173 1.00 59.19 239 GLU A N 1
ATOM 1812 C CA . GLU A 1 239 ? -85.132 15.201 109.294 1.00 59.19 239 GLU A CA 1
ATOM 1813 C C . GLU A 1 239 ? -86.028 14.110 109.916 1.00 59.19 239 GLU A C 1
ATOM 1815 O O . GLU A 1 239 ? -87.072 14.411 110.489 1.00 59.19 239 GLU A O 1
ATOM 1820 N N . HIS A 1 240 ? -85.629 12.832 109.874 1.00 55.91 240 HIS A N 1
ATOM 1821 C CA . HIS A 1 240 ? -86.425 11.730 110.437 1.00 55.91 240 HIS A CA 1
ATOM 1822 C C . HIS A 1 240 ? -86.130 11.417 111.917 1.00 55.91 240 HIS A C 1
ATOM 1824 O O . HIS A 1 240 ? -86.885 10.681 112.554 1.00 55.91 240 HIS A O 1
ATOM 1830 N N . VAL A 1 241 ? -85.068 11.989 112.498 1.00 55.88 241 VAL A N 1
ATOM 1831 C CA . VAL A 1 241 ? -84.741 11.842 113.933 1.00 55.88 241 VAL A CA 1
ATOM 1832 C C . VAL A 1 241 ? -85.508 12.849 114.809 1.00 55.88 241 VAL A C 1
ATOM 1834 O O . VAL A 1 241 ? -85.614 12.653 116.019 1.00 55.88 241 VAL A O 1
ATOM 1837 N N . GLU A 1 242 ? -86.147 13.863 114.222 1.00 53.62 242 GLU A N 1
ATOM 1838 C CA . GLU A 1 242 ? -86.879 14.903 114.963 1.00 53.62 242 GLU A CA 1
ATOM 1839 C C . GLU A 1 242 ? -88.346 14.560 115.310 1.00 53.62 242 GLU A C 1
ATOM 1841 O O . GLU A 1 242 ? -89.013 15.340 115.978 1.00 53.62 242 GLU A O 1
ATOM 1846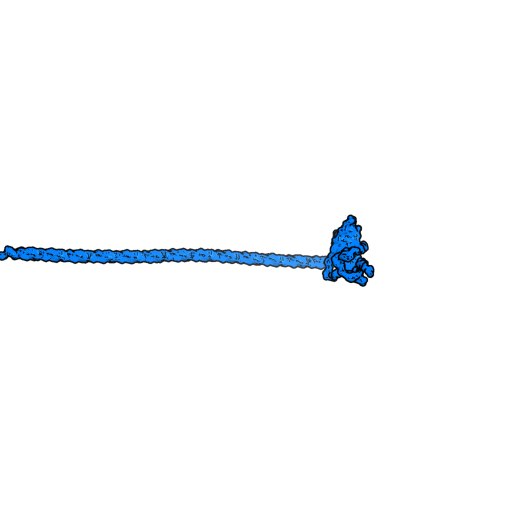 N N . ILE A 1 243 ? -88.856 13.369 114.955 1.00 53.41 243 ILE A N 1
ATOM 1847 C CA . ILE A 1 243 ? -90.273 12.975 115.171 1.00 53.41 243 ILE A CA 1
ATOM 1848 C C . ILE A 1 243 ? -90.469 12.056 116.410 1.00 53.41 243 ILE A C 1
ATOM 1850 O O . ILE A 1 243 ? -91.478 11.368 116.550 1.00 53.41 243 ILE A O 1
ATOM 1854 N N . LYS A 1 244 ? -89.523 12.011 117.362 1.00 47.81 244 LYS A N 1
ATOM 1855 C CA . LYS A 1 244 ? -89.663 11.201 118.603 1.00 47.81 244 LYS A CA 1
ATOM 1856 C C . LYS A 1 244 ? -89.282 11.904 119.915 1.00 47.81 244 LYS A C 1
ATOM 1858 O O . LYS A 1 244 ? -88.773 11.259 120.833 1.00 47.81 244 LYS A O 1
ATOM 1863 N N . ARG A 1 245 ? -89.578 13.193 120.057 1.00 44.06 245 ARG A N 1
ATOM 1864 C CA . ARG A 1 245 ? -89.686 13.818 121.384 1.00 44.06 245 ARG A CA 1
ATOM 1865 C C . ARG A 1 245 ? -91.016 14.519 121.555 1.00 44.06 245 ARG A C 1
ATOM 1867 O O . ARG A 1 245 ? -91.475 15.119 120.565 1.00 44.06 245 ARG A O 1
#

Secondary structure (DSSP, 8-state):
---PPPEEEEEEEEEEE-SSSEEEEEEE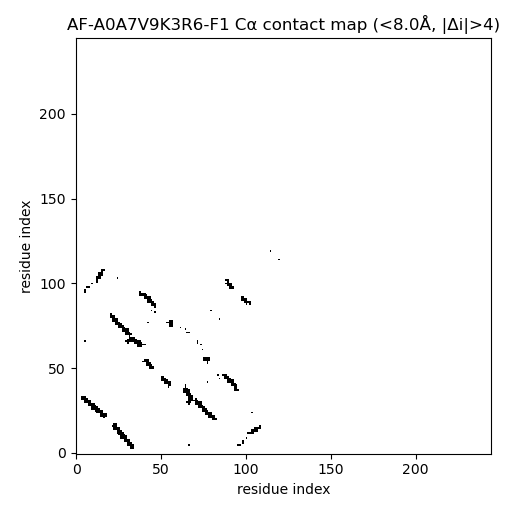EEEESSSEE--S-EEEEEETTEEEEEEPPP-TTPPPPEEBTT-EEEEEEEEEEGGGTTT-EEEEEETTEEEEE-PPEEPPPPPPPPPPHHHHHHHHHHHHHHHHHHHHHHHHHHHHHHHHHHHHHHHHHHHHHHHHHHHHHHHHHHHHHHHHHHHHHHHHHHHHHHHHHHHHHHHHHHHHHHHHHHHHHHHHHHHHHHHHHHHHHHHHHHHHGGG--

Nearest PDB structures (foldseek):
  2wbk-assembly1_A  TM=5.699E-01  e=6.125E-02  Bacteroides thetaiotaomicron VPI-5482
  2vqu-assembly1_A  TM=5.824E-01  e=1.725E-01  Bacteroides thetaiotaomicron
  2vl4-assembly1_A  TM=5.732E-01  e=1.634E-01  Bacteroides thetaiotaomicron VPI-5482
  8idz-assembly2_B  TM=4.551E-01  e=1.924E-01  Segatella copri
  2x42-assembly1_A  TM=4.854E-01  e=2.668E-01  Thermotoga neapolitana DSM 4359

Mean predicted aligned error: 12.44 Å